Protein AF-A0A1Q6RWC5-F1 (afdb_monomer)

Nearest PDB structures (foldseek):
  2dqb-assembly1_A  TM=9.220E-01  e=4.306E-13  Thermus thermophilus HB8
  2dqb-assembly1_D  TM=8.974E-01  e=3.823E-13  Thermus thermophilus HB8
  2dqb-assembly1_E  TM=9.133E-01  e=2.896E-12  Thermus thermophilus HB8
  2dqb-assembly1_C  TM=8.851E-01  e=2.729E-12  Thermus thermophilus HB8
  2dqb-assembly1_B  TM=9.110E-01  e=2.472E-11  Thermus thermophilus HB8

Secondary structure (DSSP, 8-state):
--SEEEEEEEETT-THHHHHHHHHHH---EEEEPPTTHHHHTT--GGGBT-EEEEEEEEEETTEEEEEEEEEEEEEEETTEEEEEEEEEEEEESSHHHHHHHHHTT--TTTSS-TT--EEEEE-HHHHHHHHHHHH--S---PPPPPPPP-GGGTTS-TTS--GGG--BSS--S--BTTB-HHHHHHHHHHHSHHHHTTSS-BPP--SSS-S---BHHHHHHHHHHHHHHHHHHTT--HHHHHHHHHHTTTTPPTTHHHHHHHHHHHHTTSSTT-TTGGGT-SSS------HHHHHHHIIIII----SSSSS---BHHHHHHHHHTS---TTT--GGGTS-S---

Radius of gyration: 24.64 Å; Cα contacts (8 Å, |Δi|>4): 584; chains: 1; bounding box: 59×46×78 Å

Mean predicted aligned error: 13.45 Å

Sequence (345 aa):
MDNKIIYIKLKEGCKPIEYFRNSFDERKNYYYNLSSNAENELEISKACIDSSYFLIALIHDNDKIIYSYLGTGTISHNDKGFSIKFNIKSKLNYGTAIKNICKLSELSLSDDFGKDEYVLKEESELIAKQIDFIINKPFEEKSKGQRYENIDSENGLAVLAQRNEYCERAYNLRAPMQHRGEFQRDYERIVHSKAFRRMVDKAQVFSASKGDYYRTRMTHTQAVSQIARGIAEGLGLNMYLTEAIALGHDIGHTPFGHQGERTLDSILQGKFNIIKNVGSFTGDLSFGGFKHNYQSIRVATLLEEEYTEICGMDLSYQTLEGMLKHTKLKRDNYSLDQFISIDLS

Structure (mmCIF, N/CA/C/O backbone):
data_AF-A0A1Q6RWC5-F1
#
_entry.id   AF-A0A1Q6RWC5-F1
#
loop_
_atom_site.group_PDB
_atom_site.id
_atom_site.type_symbol
_atom_site.label_atom_id
_atom_site.label_alt_id
_atom_site.label_comp_id
_atom_site.label_asym_id
_atom_site.label_entity_id
_atom_site.label_seq_id
_atom_site.pdbx_PDB_ins_code
_atom_site.Cartn_x
_atom_site.Cartn_y
_atom_site.Cartn_z
_atom_site.occupancy
_atom_site.B_iso_or_equiv
_atom_site.auth_seq_id
_atom_site.auth_comp_id
_atom_site.auth_asym_id
_atom_site.auth_atom_id
_atom_site.pdbx_PDB_model_num
ATOM 1 N N . MET A 1 1 ? 1.653 -5.970 25.835 1.00 58.50 1 MET A N 1
ATOM 2 C CA . MET A 1 1 ? 0.240 -6.368 26.008 1.00 58.50 1 MET A CA 1
ATOM 3 C C . MET A 1 1 ? 0.102 -7.764 25.443 1.00 58.50 1 MET A C 1
ATOM 5 O O . MET A 1 1 ? 0.814 -8.064 24.492 1.00 58.50 1 MET A O 1
ATOM 9 N N . ASP A 1 2 ? -0.724 -8.609 26.054 1.00 65.56 2 ASP A N 1
ATOM 10 C CA . ASP A 1 2 ? -1.006 -9.946 25.520 1.00 65.56 2 ASP A CA 1
ATOM 11 C C . ASP A 1 2 ? -1.693 -9.835 24.146 1.00 65.56 2 ASP A C 1
ATOM 13 O O . ASP A 1 2 ? -2.252 -8.787 23.813 1.00 65.56 2 ASP A O 1
ATOM 17 N N . ASN A 1 3 ? -1.727 -10.925 23.373 1.00 79.06 3 ASN A N 1
ATOM 18 C CA . ASN A 1 3 ? -2.418 -11.015 22.074 1.00 79.06 3 ASN A CA 1
ATOM 19 C C . ASN A 1 3 ? -3.959 -10.978 22.191 1.00 79.06 3 ASN A C 1
ATOM 21 O O . ASN A 1 3 ? -4.661 -11.510 21.338 1.00 79.06 3 ASN A O 1
ATOM 25 N N . LYS A 1 4 ? -4.490 -10.394 23.268 1.00 86.06 4 LYS A N 1
ATOM 26 C CA . LYS A 1 4 ? -5.898 -10.444 23.659 1.00 86.06 4 LYS A CA 1
ATOM 27 C C . LYS A 1 4 ? -6.606 -9.162 23.247 1.00 86.06 4 LYS A C 1
ATOM 29 O O . LYS A 1 4 ? -6.176 -8.057 23.590 1.00 86.06 4 LYS A O 1
ATOM 34 N N . ILE A 1 5 ? -7.717 -9.323 22.546 1.00 87.00 5 ILE A N 1
ATOM 35 C CA . ILE A 1 5 ? -8.479 -8.243 21.928 1.00 87.00 5 ILE A CA 1
ATOM 36 C C . ILE A 1 5 ? -9.922 -8.327 22.413 1.00 87.00 5 ILE A C 1
ATOM 38 O O . ILE A 1 5 ? -10.481 -9.413 22.553 1.00 87.00 5 ILE A O 1
ATOM 42 N N . ILE A 1 6 ? -10.521 -7.170 22.674 1.00 87.50 6 ILE A N 1
ATOM 43 C CA . ILE A 1 6 ? -11.946 -7.030 22.956 1.00 87.50 6 ILE A CA 1
ATOM 44 C C . ILE A 1 6 ? -12.566 -6.168 21.859 1.00 87.50 6 ILE A C 1
ATOM 46 O O . ILE A 1 6 ? -12.155 -5.022 21.656 1.00 87.50 6 ILE A O 1
ATOM 50 N N . TYR A 1 7 ? -13.583 -6.700 21.193 1.00 86.56 7 TYR A N 1
ATOM 51 C CA . TYR A 1 7 ? -14.446 -5.950 20.293 1.00 86.56 7 TYR A CA 1
ATOM 52 C C . TYR A 1 7 ? -15.691 -5.488 21.037 1.00 86.56 7 TYR A C 1
ATOM 54 O O . TYR A 1 7 ? -16.279 -6.252 21.794 1.00 86.56 7 TYR A O 1
ATOM 62 N N . ILE A 1 8 ? -16.115 -4.250 20.795 1.00 88.06 8 ILE A N 1
ATOM 63 C CA . ILE A 1 8 ? -17.393 -3.711 21.265 1.00 88.06 8 ILE A CA 1
ATOM 64 C C . ILE A 1 8 ? -18.182 -3.226 20.051 1.00 88.06 8 ILE A C 1
ATOM 66 O O . ILE A 1 8 ? -17.758 -2.296 19.369 1.00 88.06 8 ILE A O 1
ATOM 70 N N . LYS A 1 9 ? -19.338 -3.826 19.780 1.00 87.38 9 LYS A N 1
ATOM 71 C CA . LYS A 1 9 ? -20.257 -3.419 18.713 1.00 87.38 9 LYS A CA 1
ATOM 72 C C . LYS A 1 9 ? -21.238 -2.376 19.247 1.00 87.38 9 LYS A C 1
ATOM 74 O O . LYS A 1 9 ? -21.933 -2.622 20.228 1.00 87.38 9 LYS A O 1
ATOM 79 N N . LEU A 1 10 ? -21.322 -1.212 18.601 1.00 87.56 10 LEU A N 1
ATOM 80 C CA . LEU A 1 10 ? -22.230 -0.126 18.989 1.00 87.56 10 LEU A CA 1
ATOM 81 C C . LEU A 1 10 ? -23.016 0.401 17.787 1.00 87.56 10 LEU A C 1
ATOM 83 O O . LEU A 1 10 ? -22.438 0.747 16.756 1.00 87.56 10 LEU A O 1
ATOM 87 N N . LYS A 1 11 ? -24.335 0.533 17.942 1.00 87.56 11 LYS A N 1
ATOM 88 C CA . LYS A 1 11 ? -25.195 1.182 16.946 1.00 87.56 11 LYS A CA 1
ATOM 89 C C . LYS A 1 11 ? -25.040 2.704 17.011 1.00 87.56 11 LYS A C 1
ATOM 91 O O . LYS A 1 11 ? -25.135 3.277 18.096 1.00 87.56 11 LYS A O 1
ATOM 96 N N . GLU A 1 12 ? -24.851 3.353 15.864 1.00 87.25 12 GLU A N 1
ATOM 97 C CA . GLU A 1 12 ? -24.749 4.815 15.767 1.00 87.25 12 GLU A CA 1
ATOM 98 C C . GLU A 1 12 ? -25.939 5.505 16.464 1.00 87.25 12 GLU A C 1
ATOM 100 O O . GLU A 1 12 ? -27.094 5.094 16.328 1.00 87.25 12 GLU A O 1
ATOM 105 N N . GLY A 1 13 ? -25.644 6.546 17.249 1.00 81.62 13 GLY A N 1
ATOM 106 C CA . GLY A 1 13 ? -26.632 7.280 18.047 1.00 81.62 13 GLY A CA 1
ATOM 107 C C . GLY A 1 13 ? -26.919 6.709 19.443 1.00 81.62 13 GLY A C 1
ATOM 108 O O . GLY A 1 13 ? -27.738 7.277 20.166 1.00 81.62 13 GLY A O 1
ATOM 109 N N . CYS A 1 14 ? -26.269 5.619 19.866 1.00 85.94 14 CYS A N 1
ATOM 110 C CA . CYS A 1 14 ? -26.425 5.111 21.230 1.00 85.94 14 CYS A CA 1
ATOM 111 C C . CYS A 1 14 ? -25.614 5.931 22.255 1.00 85.94 14 CYS A C 1
ATOM 113 O O . CYS A 1 14 ? -24.505 6.391 21.981 1.00 85.94 14 CYS A O 1
ATOM 115 N N . LYS A 1 15 ? -26.156 6.078 23.476 1.00 84.25 15 LYS A N 1
ATOM 116 C CA . LYS A 1 15 ? -25.519 6.843 24.567 1.00 84.25 15 LYS A CA 1
ATOM 117 C C . LYS A 1 15 ? -24.075 6.410 24.870 1.00 84.25 15 LYS A C 1
ATOM 119 O O . LYS A 1 15 ? -23.247 7.290 25.088 1.00 84.25 15 LYS A O 1
ATOM 124 N N . PRO A 1 16 ? -23.722 5.105 24.862 1.00 86.06 16 PRO A N 1
ATOM 125 C CA . PRO A 1 16 ? -22.360 4.696 25.175 1.00 86.06 16 PRO A CA 1
ATOM 126 C C . PRO A 1 16 ? -21.271 5.283 24.272 1.00 86.06 16 PRO A C 1
ATOM 128 O O . PRO A 1 16 ? -20.155 5.468 24.751 1.00 86.06 16 PRO A O 1
ATOM 131 N N . ILE A 1 17 ? -21.575 5.622 23.009 1.00 87.50 17 ILE A N 1
ATOM 132 C CA . ILE A 1 17 ? -20.608 6.221 22.068 1.00 87.50 17 ILE A CA 1
ATOM 133 C C . ILE A 1 17 ? -20.017 7.526 22.620 1.00 87.50 17 ILE A C 1
ATOM 135 O O . ILE A 1 17 ? -18.845 7.814 22.370 1.00 87.50 17 ILE A O 1
ATOM 139 N N . GLU A 1 18 ? -20.783 8.290 23.406 1.00 88.19 18 GLU A N 1
ATOM 140 C CA . GLU A 1 18 ? -20.303 9.528 24.030 1.00 88.19 18 GLU A CA 1
ATOM 141 C C . GLU A 1 18 ? -19.100 9.273 24.945 1.00 88.19 18 GLU A C 1
ATOM 143 O O . GLU A 1 18 ? -18.149 10.048 24.923 1.00 88.19 18 GLU A O 1
ATOM 148 N N . TYR A 1 19 ? -19.059 8.151 25.672 1.00 89.62 19 TYR A N 1
ATOM 149 C CA . TYR A 1 19 ? -17.916 7.816 26.529 1.00 89.62 19 TYR A CA 1
ATOM 150 C C . TYR A 1 19 ? -16.652 7.491 25.723 1.00 89.62 19 TYR A C 1
ATOM 152 O O . TYR A 1 19 ? -15.553 7.879 26.118 1.00 89.62 19 TYR A O 1
ATOM 160 N N . PHE A 1 20 ? -16.788 6.818 24.575 1.00 90.31 20 PHE A N 1
ATOM 161 C CA . PHE A 1 20 ? -15.659 6.546 23.676 1.00 90.31 20 PHE A CA 1
ATOM 162 C C . PHE A 1 20 ? -15.132 7.829 23.037 1.00 90.31 20 PHE A C 1
ATOM 164 O O . PHE A 1 20 ? -13.920 8.033 22.970 1.00 90.31 20 PHE A O 1
ATOM 171 N N . ARG A 1 21 ? -16.043 8.717 22.624 1.00 87.38 21 ARG A N 1
ATOM 172 C CA . ARG A 1 21 ? -15.703 10.041 22.098 1.00 87.38 21 ARG A CA 1
ATOM 173 C C . ARG A 1 21 ? -14.981 10.884 23.147 1.00 87.38 21 ARG A C 1
ATOM 175 O O . ARG A 1 21 ? -13.880 11.345 22.876 1.00 87.38 21 ARG A O 1
ATOM 182 N N . ASN A 1 22 ? -15.532 10.997 24.353 1.00 89.56 22 ASN A N 1
ATOM 183 C CA . ASN A 1 22 ? -14.922 11.775 25.430 1.00 89.56 22 ASN A CA 1
ATOM 184 C C . ASN A 1 22 ? -13.560 11.197 25.847 1.00 89.56 22 ASN A C 1
ATOM 186 O O . ASN A 1 22 ? -12.622 11.950 26.084 1.00 89.56 22 ASN A O 1
ATOM 190 N N . SER A 1 23 ? -13.405 9.866 25.877 1.00 91.00 23 SER A N 1
ATOM 191 C CA . SER A 1 23 ? -12.100 9.237 26.122 1.00 91.00 23 SER A CA 1
ATOM 192 C C . SER A 1 23 ? -11.071 9.604 25.050 1.00 91.00 23 SER A C 1
ATOM 194 O O . SER A 1 23 ? -9.927 9.907 25.387 1.00 91.00 23 SER A O 1
ATOM 196 N N . PHE A 1 24 ? -11.477 9.618 23.776 1.00 85.69 24 PHE A N 1
ATOM 197 C CA . PHE A 1 24 ? -10.615 10.002 22.659 1.00 85.69 24 PHE A CA 1
ATOM 198 C C . PHE A 1 24 ? -10.222 11.484 22.705 1.00 85.69 24 PHE A C 1
ATOM 200 O O . PHE A 1 24 ? -9.045 11.801 22.538 1.00 85.69 24 PHE A O 1
ATOM 207 N N . ASP A 1 25 ? -11.183 12.371 22.968 1.00 81.62 25 ASP A N 1
ATOM 208 C CA . ASP A 1 25 ? -10.972 13.822 22.966 1.00 81.62 25 ASP A CA 1
ATOM 209 C C . ASP A 1 25 ? -10.159 14.279 24.190 1.00 81.62 25 ASP A C 1
ATOM 211 O O . ASP A 1 25 ? -9.228 15.074 24.069 1.00 81.62 25 ASP A O 1
ATOM 215 N N . GLU A 1 26 ? -10.456 13.737 25.375 1.00 87.31 26 GLU A N 1
ATOM 216 C CA . GLU A 1 26 ? -9.814 14.136 26.636 1.00 87.31 26 GLU A CA 1
ATOM 217 C C . GLU A 1 26 ? -8.564 13.317 26.986 1.00 87.31 26 GLU A C 1
ATOM 219 O O . GLU A 1 26 ? -7.862 13.651 27.942 1.00 87.31 26 GLU A O 1
ATOM 224 N N . ARG A 1 27 ? -8.298 12.218 26.264 1.00 81.44 27 ARG A N 1
ATOM 225 C CA . ARG A 1 27 ? -7.220 11.245 26.549 1.00 81.44 27 ARG A CA 1
ATOM 226 C C . ARG A 1 27 ? -7.288 10.633 27.952 1.00 81.44 27 ARG A C 1
ATOM 228 O O . ARG A 1 27 ? -6.276 10.221 28.522 1.00 81.44 27 ARG A O 1
ATOM 235 N N . LYS A 1 28 ? -8.497 10.543 28.509 1.00 86.38 28 LYS A N 1
ATOM 236 C CA . LYS A 1 28 ? -8.769 10.019 29.854 1.00 86.38 28 LYS A CA 1
ATOM 237 C C . LYS A 1 28 ? -9.406 8.638 29.816 1.00 86.38 28 LYS A C 1
ATOM 239 O O . LYS A 1 28 ? -9.968 8.203 28.810 1.00 86.38 28 LYS A O 1
ATOM 244 N N . ASN A 1 29 ? -9.320 7.961 30.957 1.00 88.62 29 ASN A N 1
ATOM 245 C CA . ASN A 1 29 ? -9.948 6.664 31.150 1.00 88.62 29 ASN A CA 1
ATOM 246 C C . ASN A 1 29 ? -11.451 6.821 31.385 1.00 88.62 29 ASN A C 1
ATOM 248 O O . ASN A 1 29 ? -11.857 7.609 32.238 1.00 88.62 29 ASN A O 1
ATOM 252 N N . TYR A 1 30 ? -12.241 6.026 30.673 1.00 91.00 30 TYR A N 1
ATOM 253 C CA . TYR A 1 30 ? -13.688 5.908 30.838 1.00 91.00 30 TYR A CA 1
ATOM 254 C C . TYR A 1 30 ? -14.073 4.445 31.091 1.00 91.00 30 TYR A C 1
ATOM 256 O O . TYR A 1 30 ? -13.226 3.553 31.026 1.00 91.00 30 TYR A O 1
ATOM 264 N N . TYR A 1 31 ? -15.340 4.207 31.431 1.00 8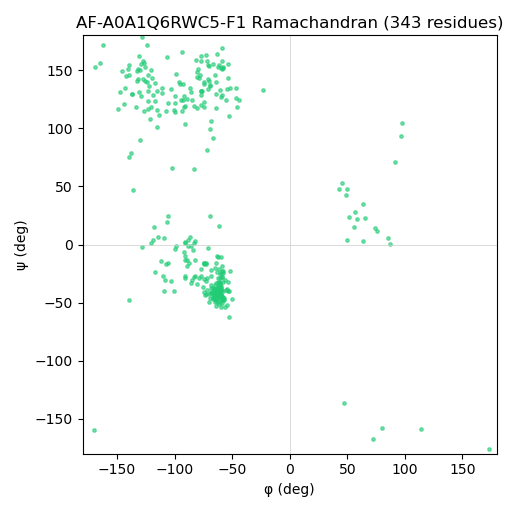7.12 31 TYR A N 1
ATOM 265 C CA . TYR A 1 31 ? -15.854 2.886 31.791 1.00 87.12 31 TYR A CA 1
ATOM 266 C C . TYR A 1 31 ? -17.013 2.490 30.880 1.00 87.12 31 TYR A C 1
ATOM 268 O O . TYR A 1 31 ? -17.909 3.293 30.623 1.00 87.12 31 TYR A O 1
ATOM 276 N N . TYR A 1 32 ? -17.001 1.241 30.423 1.00 84.31 32 TYR A N 1
ATOM 277 C CA . TYR A 1 32 ? -18.113 0.601 29.730 1.00 84.31 32 TYR A CA 1
ATOM 278 C C . TYR A 1 32 ? -18.624 -0.550 30.593 1.00 84.31 32 TYR A C 1
ATOM 280 O O . TYR A 1 32 ? -17.882 -1.495 30.861 1.00 84.31 32 TYR A O 1
ATOM 288 N N . ASN A 1 33 ? -19.867 -0.458 31.065 1.00 82.25 33 ASN A N 1
ATOM 289 C CA . ASN A 1 33 ? -20.472 -1.523 31.864 1.00 82.25 33 ASN A CA 1
ATOM 290 C C . ASN A 1 33 ? -20.896 -2.669 30.946 1.00 82.25 33 ASN A C 1
ATOM 292 O O . ASN A 1 33 ? -21.534 -2.431 29.919 1.00 82.25 33 ASN A O 1
ATOM 296 N N . L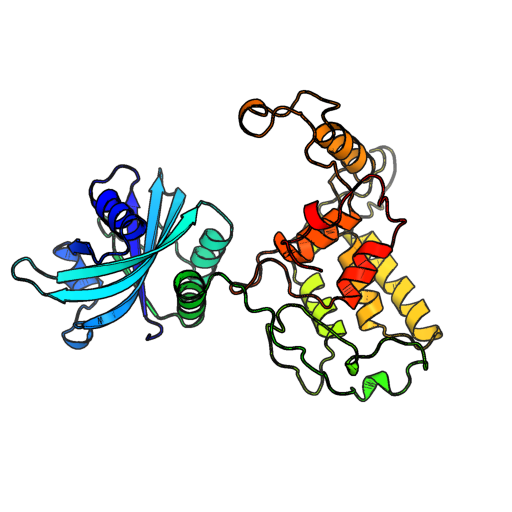EU A 1 34 ? -20.545 -3.893 31.326 1.00 73.06 34 LEU A N 1
ATOM 297 C CA . LEU A 1 34 ? -20.964 -5.092 30.614 1.00 73.06 34 LEU A CA 1
ATOM 298 C C . LEU A 1 34 ? -22.399 -5.457 31.022 1.00 73.06 34 LEU A C 1
ATOM 300 O O . LEU A 1 34 ? -22.835 -5.155 32.133 1.00 73.06 34 LEU A O 1
ATOM 304 N N . SER A 1 35 ? -23.159 -6.049 30.101 1.00 67.00 35 SER A N 1
ATOM 305 C CA . SER A 1 35 ? -24.493 -6.571 30.408 1.00 67.00 35 SER A CA 1
ATOM 306 C C . SER A 1 35 ? -24.381 -7.832 31.269 1.00 67.00 35 SER A C 1
ATOM 308 O O . SER A 1 35 ? -23.367 -8.524 31.243 1.00 67.00 35 SER A O 1
ATOM 310 N N . SER A 1 36 ? -25.445 -8.173 31.994 1.00 58.00 36 SER A N 1
ATOM 311 C CA . SER A 1 36 ? -25.508 -9.379 32.835 1.00 58.00 36 SER A CA 1
ATOM 312 C C . SER A 1 36 ? -25.265 -10.682 32.055 1.00 58.00 36 SER A C 1
ATOM 314 O O . SER A 1 36 ? -24.838 -11.672 32.636 1.00 58.00 36 SER A O 1
ATOM 316 N N . ASN A 1 37 ? -25.529 -10.687 30.743 1.00 55.03 37 ASN A N 1
ATOM 317 C CA . ASN A 1 37 ? -25.308 -11.841 29.864 1.00 55.03 37 ASN A CA 1
ATOM 318 C C . ASN A 1 37 ? -23.831 -12.003 29.458 1.00 55.03 37 ASN A C 1
ATOM 320 O O . ASN A 1 37 ? -23.353 -13.127 29.313 1.00 55.03 37 ASN A O 1
ATOM 324 N N . ALA A 1 38 ? -23.078 -10.898 29.402 1.00 53.06 38 ALA A N 1
ATOM 325 C CA . ALA A 1 38 ? -21.665 -10.895 29.031 1.00 53.06 38 ALA A CA 1
ATOM 326 C C . ALA A 1 38 ? -20.775 -11.655 30.035 1.00 53.06 38 ALA A C 1
ATOM 328 O O . ALA A 1 38 ? -19.666 -12.061 29.695 1.00 53.06 38 ALA A O 1
ATOM 329 N N . GLU A 1 39 ? -21.246 -11.861 31.272 1.00 54.41 39 GLU A N 1
ATOM 330 C CA . GLU A 1 39 ? -20.525 -12.618 32.306 1.00 54.41 39 GLU A CA 1
ATOM 331 C C . GLU A 1 39 ? -20.337 -14.093 31.921 1.00 54.41 39 GLU A C 1
ATOM 333 O O . GLU A 1 39 ? -19.270 -14.658 32.164 1.00 54.41 39 GLU A O 1
ATOM 338 N N . ASN A 1 40 ? -21.346 -14.694 31.279 1.00 50.97 40 ASN A N 1
ATOM 339 C CA . ASN A 1 40 ? -21.289 -16.072 30.790 1.00 50.97 40 ASN A CA 1
ATOM 340 C C . ASN A 1 40 ? -20.643 -16.170 29.396 1.00 50.97 40 ASN A C 1
ATOM 342 O O . ASN A 1 40 ? -20.006 -17.175 29.101 1.00 50.97 40 ASN A O 1
ATOM 346 N N . GLU A 1 41 ? -20.783 -15.138 28.559 1.00 52.28 41 GLU A N 1
ATOM 347 C CA . GLU A 1 41 ? -20.340 -15.132 27.152 1.00 52.28 41 GLU A CA 1
ATOM 348 C C . GLU A 1 41 ? -18.835 -14.852 26.979 1.00 52.28 41 GLU A C 1
ATOM 350 O O . GLU A 1 41 ? -18.198 -15.415 26.094 1.00 52.28 41 GLU A O 1
ATOM 355 N N . LEU A 1 42 ? -18.221 -14.024 27.837 1.00 54.25 42 LEU A N 1
ATOM 356 C CA . LEU A 1 42 ? -16.785 -13.700 27.753 1.00 54.25 42 LEU A CA 1
ATOM 357 C C . LEU A 1 42 ? -15.862 -14.672 28.514 1.00 54.25 42 LEU A C 1
ATOM 359 O O . LEU A 1 42 ? -14.655 -14.413 28.594 1.00 54.25 42 LEU A O 1
ATOM 363 N N . GLU A 1 43 ? -16.409 -15.741 29.110 1.00 55.97 43 GLU A N 1
ATOM 364 C CA . GLU A 1 43 ? -15.704 -16.623 30.057 1.00 55.97 43 GLU A CA 1
ATOM 365 C C . GLU A 1 43 ? -14.846 -15.815 31.054 1.00 55.97 43 GLU A C 1
ATOM 367 O O . GLU A 1 43 ? -13.648 -16.072 31.244 1.00 55.97 43 GLU A O 1
ATOM 372 N N . ILE A 1 44 ? -15.430 -14.769 31.661 1.00 56.56 44 ILE A N 1
ATOM 373 C CA . ILE A 1 44 ? -14.704 -13.854 32.555 1.00 56.56 44 ILE A CA 1
ATOM 374 C C . ILE A 1 44 ? -14.401 -14.575 33.872 1.00 56.56 44 ILE A C 1
ATOM 376 O O . ILE A 1 44 ? -15.074 -14.432 34.888 1.00 56.56 44 ILE A O 1
ATOM 380 N N . SER A 1 45 ? -13.346 -15.380 33.858 1.00 55.81 45 SER A N 1
ATOM 381 C CA . SER A 1 45 ? -12.761 -15.973 35.051 1.00 55.81 45 SER A CA 1
ATOM 382 C C . SER A 1 45 ? -12.003 -14.912 35.857 1.00 55.81 45 SER A C 1
ATOM 384 O O . SER A 1 45 ? -11.602 -13.867 35.336 1.00 55.81 45 SER A O 1
ATOM 386 N N . LYS A 1 46 ? -11.712 -15.204 37.133 1.00 55.00 46 LYS A N 1
ATOM 387 C CA . LYS A 1 46 ? -10.848 -14.357 37.984 1.00 55.00 46 LYS A CA 1
ATOM 388 C C . LYS A 1 46 ? -9.493 -14.018 37.338 1.00 55.00 46 LYS A C 1
ATOM 390 O O . LYS A 1 46 ? -8.899 -13.016 37.707 1.00 55.00 46 LYS A O 1
ATOM 395 N N . ALA A 1 47 ? -9.022 -14.815 36.373 1.00 51.59 47 ALA A N 1
ATOM 396 C CA . ALA A 1 47 ? -7.778 -14.585 35.639 1.00 51.59 47 ALA A CA 1
ATOM 397 C C . ALA A 1 47 ? -7.857 -13.446 34.597 1.00 51.59 47 ALA A C 1
ATOM 399 O O . ALA A 1 47 ? -6.822 -12.965 34.148 1.00 51.59 47 ALA A O 1
ATOM 400 N N . CYS A 1 48 ? -9.060 -13.009 34.206 1.00 59.59 48 CYS A N 1
ATOM 401 C CA . CYS A 1 48 ? -9.257 -11.913 33.248 1.00 59.59 48 CYS A CA 1
ATOM 402 C C . CYS A 1 48 ? -9.285 -10.525 33.914 1.00 59.59 48 CYS A C 1
ATOM 404 O O . CYS A 1 48 ? -9.152 -9.508 33.233 1.00 59.59 48 CYS A O 1
ATOM 406 N N . ILE A 1 49 ? -9.453 -10.477 35.238 1.00 67.88 49 ILE A N 1
ATOM 407 C CA . ILE A 1 49 ? -9.480 -9.237 36.021 1.00 67.88 49 ILE A CA 1
ATOM 408 C C . ILE A 1 49 ? -8.069 -8.630 36.033 1.00 67.88 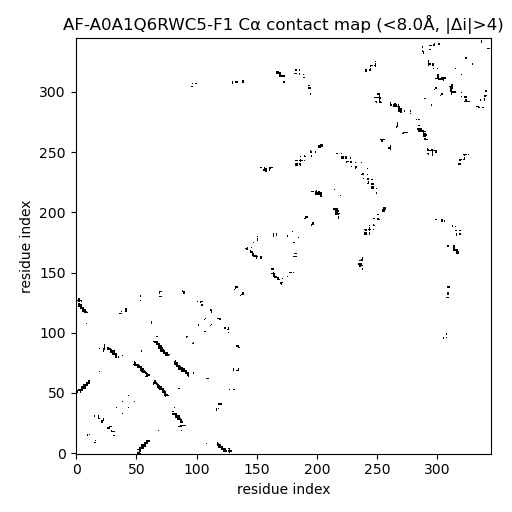49 ILE A C 1
ATOM 410 O O . ILE A 1 49 ? -7.083 -9.353 36.150 1.00 67.88 49 ILE A O 1
ATOM 414 N N . ASP A 1 50 ? -7.977 -7.311 35.845 1.00 69.44 50 ASP A N 1
ATOM 415 C CA . ASP A 1 50 ? -6.730 -6.527 35.769 1.00 69.44 50 ASP A CA 1
ATOM 416 C C . ASP A 1 50 ? -5.792 -6.865 34.591 1.00 69.44 50 ASP A C 1
ATOM 418 O O . ASP A 1 50 ? -4.739 -6.242 34.422 1.00 69.44 50 ASP A O 1
ATOM 422 N N . SER A 1 51 ? -6.191 -7.784 33.706 1.00 77.19 51 SER A N 1
ATOM 423 C CA . SER A 1 51 ? -5.479 -8.044 32.453 1.00 77.19 51 SER A CA 1
ATOM 424 C C . SER A 1 51 ? -5.653 -6.882 31.471 1.00 77.19 51 SER A C 1
ATOM 426 O O . SER A 1 51 ? -6.722 -6.278 31.374 1.00 77.19 51 SER A O 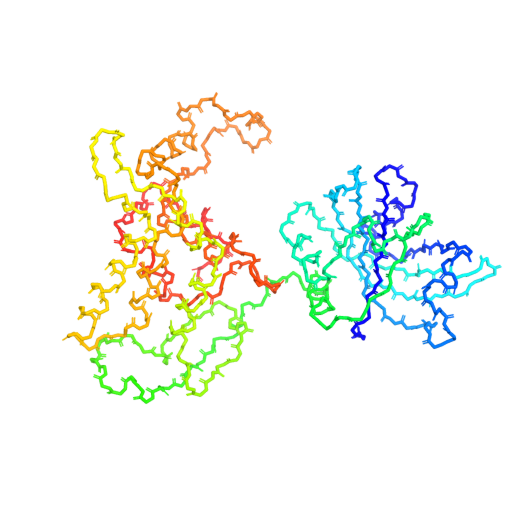1
ATOM 428 N N . SER A 1 52 ? -4.589 -6.569 30.726 1.00 84.00 52 SER A N 1
ATOM 429 C CA . SER A 1 52 ? -4.603 -5.534 29.685 1.00 84.00 52 SER A CA 1
ATOM 430 C C . SER A 1 52 ? -4.947 -6.126 28.322 1.00 84.00 52 SER A C 1
ATOM 432 O O . SER A 1 52 ? -4.284 -7.054 27.864 1.00 84.00 52 SER A O 1
ATOM 434 N N . TYR A 1 53 ? -5.934 -5.529 27.663 1.00 88.25 53 TYR A N 1
ATOM 435 C CA . TYR A 1 53 ? -6.456 -5.920 26.359 1.00 88.25 53 TYR A CA 1
ATOM 436 C C . TYR A 1 53 ? -6.305 -4.779 25.359 1.00 88.25 53 TYR A C 1
ATOM 438 O O . TYR A 1 53 ? -6.406 -3.599 25.717 1.00 88.25 53 TYR A O 1
ATOM 446 N N . PHE A 1 54 ? -6.145 -5.130 24.088 1.00 89.62 54 PHE A N 1
ATOM 447 C CA . PHE A 1 54 ? -6.441 -4.200 23.008 1.00 89.62 54 PHE A CA 1
ATOM 448 C C . PHE A 1 54 ? -7.953 -4.066 22.843 1.00 89.62 54 PHE A C 1
ATOM 450 O O . PHE A 1 54 ? -8.684 -5.046 22.961 1.00 89.62 54 PHE A O 1
ATOM 457 N N . LEU A 1 55 ? -8.429 -2.849 22.593 1.00 90.38 55 LEU A N 1
ATOM 458 C CA . LEU A 1 55 ? -9.854 -2.556 22.483 1.00 90.38 55 LEU A CA 1
ATOM 459 C C . LEU A 1 55 ? -10.188 -2.019 21.094 1.00 90.38 55 LEU A C 1
ATOM 461 O O . LEU A 1 55 ? -9.586 -1.034 20.660 1.00 90.38 55 LEU A O 1
ATOM 465 N N . ILE A 1 56 ? -11.190 -2.621 20.454 1.00 90.06 56 ILE A N 1
ATOM 466 C CA . ILE A 1 56 ? -11.780 -2.171 19.192 1.00 90.06 56 ILE A CA 1
ATOM 467 C C . ILE A 1 56 ? -13.272 -1.912 19.411 1.00 90.06 56 ILE A C 1
ATOM 469 O O . ILE A 1 56 ? -14.060 -2.844 19.505 1.00 90.06 56 ILE A O 1
ATOM 473 N N . ALA A 1 57 ? -13.701 -0.653 19.427 1.00 90.38 57 ALA A N 1
ATOM 474 C CA . ALA A 1 57 ? -15.126 -0.336 19.342 1.00 90.38 57 ALA A CA 1
ATOM 475 C C . ALA A 1 57 ? -15.518 -0.144 17.870 1.00 90.38 57 ALA A C 1
ATOM 477 O O . ALA A 1 57 ? -14.974 0.738 17.203 1.00 90.38 57 ALA A O 1
ATOM 478 N N . LEU A 1 58 ? -16.435 -0.960 17.354 1.00 89.12 58 LEU A N 1
ATOM 479 C CA . LEU A 1 58 ? -16.969 -0.908 15.993 1.00 89.12 58 LEU A CA 1
ATOM 480 C C . LEU A 1 58 ? -18.321 -0.193 16.002 1.00 89.12 58 LEU A C 1
ATOM 482 O O . LEU A 1 58 ? -19.290 -0.697 16.573 1.00 89.12 58 LEU A O 1
ATOM 486 N N . ILE A 1 59 ? -18.393 0.974 15.359 1.00 89.31 59 ILE A N 1
ATOM 487 C CA . ILE A 1 59 ? -19.623 1.758 15.288 1.00 89.31 59 ILE A CA 1
ATOM 488 C C . ILE A 1 59 ? -20.283 1.502 13.945 1.00 89.31 59 ILE A C 1
ATOM 490 O O . ILE A 1 59 ? -19.675 1.737 12.896 1.00 89.31 59 ILE A O 1
ATOM 494 N N . HIS A 1 60 ? -21.520 1.017 13.978 1.00 87.69 60 HIS A N 1
ATOM 495 C CA . HIS A 1 60 ? -22.245 0.600 12.788 1.00 87.69 60 HIS A CA 1
ATOM 496 C C . HIS A 1 60 ? -23.611 1.280 12.657 1.00 87.69 60 HIS A C 1
ATOM 498 O O . HIS A 1 60 ? -24.264 1.621 13.643 1.00 87.69 60 HIS A O 1
ATOM 504 N N . ASP A 1 61 ? -24.064 1.418 11.415 1.00 85.88 61 ASP A N 1
ATOM 505 C CA . ASP A 1 61 ? -25.441 1.750 11.055 1.00 85.88 61 ASP A CA 1
ATOM 506 C C . ASP A 1 61 ? -25.928 0.729 10.026 1.00 85.88 61 ASP A C 1
ATOM 508 O O . ASP A 1 61 ? -25.238 0.469 9.040 1.00 85.88 61 ASP A O 1
ATOM 512 N N . ASN A 1 62 ? -27.084 0.112 10.284 1.00 83.19 62 ASN A N 1
ATOM 513 C CA . ASN A 1 62 ? -27.640 -0.985 9.475 1.00 83.19 62 ASN A CA 1
ATOM 514 C C . ASN A 1 62 ? -26.584 -2.055 9.110 1.00 83.19 62 ASN A C 1
ATOM 516 O O . ASN A 1 62 ? -26.342 -2.331 7.938 1.00 83.19 62 ASN A O 1
ATOM 520 N N . ASP A 1 63 ? -25.894 -2.576 10.134 1.00 77.44 63 ASP A N 1
ATOM 521 C CA . ASP A 1 63 ? -24.802 -3.569 10.047 1.00 77.44 63 ASP A CA 1
ATOM 522 C C . ASP A 1 63 ? -23.606 -3.198 9.154 1.00 77.44 63 ASP A C 1
ATOM 524 O O . ASP A 1 63 ? -22.734 -4.018 8.868 1.00 77.44 63 ASP A O 1
ATOM 528 N N . LYS A 1 64 ? -23.491 -1.924 8.777 1.00 79.12 64 LYS A N 1
ATOM 529 C CA . LYS A 1 64 ? -22.322 -1.387 8.093 1.00 79.12 64 LYS A CA 1
ATOM 530 C C . LYS A 1 64 ? -21.501 -0.542 9.053 1.00 79.12 64 LYS A C 1
ATOM 532 O O . LYS A 1 64 ? -21.986 0.452 9.587 1.00 79.12 64 LYS A O 1
ATOM 537 N N . ILE A 1 65 ? -20.236 -0.908 9.243 1.00 81.88 65 ILE A N 1
ATOM 538 C CA . ILE A 1 65 ? -19.303 -0.131 10.068 1.00 81.88 65 ILE A CA 1
ATOM 539 C C . ILE A 1 65 ? -19.095 1.242 9.420 1.00 81.88 65 ILE A C 1
ATOM 541 O O . ILE A 1 65 ? -18.788 1.314 8.232 1.00 81.88 65 ILE A O 1
ATOM 545 N N . ILE A 1 66 ? -19.248 2.316 10.193 1.00 81.12 66 ILE A N 1
ATOM 546 C CA . ILE A 1 66 ? -19.009 3.703 9.767 1.00 81.12 66 ILE A CA 1
ATOM 547 C C . ILE A 1 66 ? -17.638 4.180 10.261 1.00 81.12 66 ILE A C 1
ATOM 549 O O . ILE A 1 66 ? -16.920 4.875 9.551 1.00 81.12 66 ILE A O 1
ATOM 553 N N . TYR A 1 67 ? -17.247 3.831 11.480 1.00 79.81 67 TYR A N 1
ATOM 554 C CA . TYR A 1 67 ? -15.939 4.172 12.039 1.00 79.81 67 TYR A CA 1
ATOM 555 C C . TYR A 1 67 ? -15.638 3.266 13.233 1.00 79.81 67 TYR A C 1
ATOM 557 O O . TYR A 1 67 ? -16.490 2.498 13.682 1.00 79.81 67 TYR A O 1
ATOM 565 N N . SER A 1 68 ? -14.410 3.338 13.737 1.00 86.31 68 SER A N 1
ATOM 566 C CA . SER A 1 68 ? -13.975 2.555 14.885 1.00 86.31 68 SER A CA 1
ATOM 567 C C . SER A 1 68 ? -13.090 3.366 15.824 1.00 86.31 68 SER A C 1
ATOM 569 O O . SER A 1 68 ? -12.319 4.220 15.385 1.00 86.31 68 SER A O 1
ATOM 571 N N . TYR A 1 69 ? -13.203 3.094 17.121 1.00 88.38 69 TYR A N 1
ATOM 572 C CA . TYR A 1 69 ? -12.270 3.580 18.131 1.00 88.38 69 TYR A CA 1
ATOM 573 C C . TYR A 1 69 ? -11.329 2.461 18.565 1.00 88.38 69 TYR A C 1
ATOM 575 O O . TYR A 1 69 ? -11.771 1.354 18.864 1.00 88.38 69 TYR A O 1
ATOM 583 N N . LEU A 1 70 ? -10.039 2.779 18.633 1.00 88.94 70 LEU A N 1
ATOM 584 C CA . LEU A 1 70 ? -8.980 1.865 19.037 1.00 88.94 70 LEU A CA 1
ATOM 585 C C . LEU A 1 70 ? -8.310 2.360 20.311 1.00 88.94 70 LEU A C 1
ATOM 587 O O . LEU A 1 70 ? -8.023 3.553 20.471 1.00 88.94 70 LEU A O 1
ATOM 591 N N . GLY A 1 71 ? -8.018 1.435 21.212 1.00 90.19 71 GLY A N 1
ATOM 592 C CA . GLY A 1 71 ? -7.414 1.774 22.484 1.00 90.19 71 GLY A CA 1
ATOM 593 C C . GLY A 1 71 ? -6.948 0.566 23.268 1.00 90.19 71 GLY A C 1
ATOM 594 O O . GLY A 1 71 ? -6.730 -0.519 22.735 1.00 90.19 71 GLY A O 1
ATOM 595 N N . THR A 1 72 ? -6.803 0.786 24.565 1.00 91.12 72 THR A N 1
ATOM 596 C CA . THR A 1 72 ? -6.421 -0.243 25.531 1.00 91.12 72 THR A CA 1
ATOM 597 C C . THR A 1 72 ? -7.482 -0.312 26.613 1.00 91.12 72 THR A C 1
ATOM 599 O O . THR A 1 72 ? -7.967 0.735 27.048 1.00 91.12 72 THR A O 1
ATOM 602 N N . GLY A 1 73 ? -7.827 -1.512 27.066 1.00 89.75 73 GLY A N 1
ATOM 603 C CA . GLY A 1 73 ? -8.809 -1.726 28.122 1.00 89.75 73 GLY A CA 1
ATOM 604 C C . GLY A 1 73 ? -8.315 -2.693 29.190 1.00 89.75 73 GLY A C 1
ATOM 605 O O . GLY A 1 73 ? -7.529 -3.589 28.905 1.00 89.75 73 GLY A O 1
ATOM 606 N N . THR A 1 74 ? -8.791 -2.522 30.418 1.00 88.06 74 THR A N 1
ATOM 607 C CA . THR A 1 74 ? -8.642 -3.496 31.502 1.00 88.06 74 THR A CA 1
ATOM 608 C C . THR A 1 74 ? -10.021 -3.875 32.017 1.00 88.06 74 THR A C 1
ATOM 610 O O . THR A 1 74 ? -10.852 -2.998 32.279 1.00 88.06 74 THR A O 1
ATOM 613 N N . ILE A 1 75 ? -10.272 -5.172 32.175 1.00 85.38 75 ILE A N 1
ATOM 614 C CA . ILE A 1 75 ? -11.516 -5.654 32.779 1.00 85.38 75 ILE A CA 1
ATOM 615 C C . ILE A 1 75 ? -11.412 -5.457 34.291 1.00 85.38 75 ILE A C 1
ATOM 617 O O . ILE A 1 75 ? -10.437 -5.861 34.921 1.00 85.38 75 ILE A O 1
ATOM 621 N N . SER A 1 76 ? -12.427 -4.823 34.865 1.00 81.12 76 SER A N 1
ATOM 622 C CA . SER A 1 76 ? -12.544 -4.541 36.293 1.00 81.12 76 SER A CA 1
ATOM 623 C C . SER A 1 76 ? -13.910 -4.985 36.805 1.00 81.12 76 SER A C 1
ATOM 625 O O . SER A 1 76 ? -14.888 -4.975 36.060 1.00 81.12 76 SER A O 1
ATOM 627 N N . HIS A 1 77 ? -13.988 -5.371 38.074 1.00 79.19 77 HIS A N 1
ATOM 628 C CA . HIS A 1 77 ? -15.234 -5.770 38.725 1.00 79.19 77 HIS A CA 1
ATOM 629 C C . HIS A 1 77 ? -15.625 -4.718 39.768 1.00 79.19 77 HIS A C 1
ATOM 631 O O . HIS A 1 77 ? -14.789 -4.312 40.575 1.00 79.19 77 HIS A O 1
ATOM 637 N N . ASN A 1 78 ? -16.877 -4.262 39.745 1.00 69.44 78 ASN A N 1
ATOM 638 C CA . ASN A 1 78 ? -17.424 -3.299 40.700 1.00 69.44 78 ASN A CA 1
ATOM 639 C C . ASN A 1 78 ? -18.742 -3.816 41.305 1.00 69.44 78 ASN A C 1
ATOM 641 O O . ASN A 1 78 ? -19.228 -4.883 40.939 1.00 69.44 78 ASN A O 1
ATOM 645 N N . ASP A 1 79 ? -19.342 -3.049 42.216 1.00 66.12 79 ASP A N 1
ATOM 646 C CA . ASP A 1 79 ? -20.575 -3.433 42.928 1.00 66.12 79 ASP A CA 1
ATOM 647 C C . ASP A 1 79 ? -21.801 -3.642 42.012 1.00 66.12 79 ASP A C 1
ATOM 649 O O . ASP A 1 79 ? -22.838 -4.124 42.461 1.00 66.12 79 ASP A O 1
ATOM 653 N N . LYS A 1 80 ? -21.708 -3.254 40.733 1.00 65.75 80 LYS A N 1
ATOM 654 C CA . LYS A 1 80 ? -22.757 -3.370 39.710 1.00 65.75 80 LYS A CA 1
ATOM 655 C C . LYS A 1 80 ? -22.443 -4.432 38.644 1.00 65.75 80 LYS A C 1
ATOM 657 O O . LYS A 1 80 ? -23.202 -4.525 37.683 1.00 65.75 80 LYS A O 1
ATOM 662 N N . GLY A 1 81 ? -21.358 -5.196 38.802 1.00 74.00 81 GLY A N 1
ATOM 663 C CA . GLY A 1 81 ? -20.907 -6.238 37.873 1.00 74.00 81 GLY A CA 1
ATOM 664 C C . GLY A 1 81 ? -19.566 -5.913 37.205 1.00 74.00 81 GLY A C 1
ATOM 665 O O . GLY A 1 81 ? -18.770 -5.103 37.694 1.00 74.00 81 GLY A O 1
ATOM 666 N N . PHE A 1 82 ? -19.289 -6.551 36.067 1.00 78.62 82 PHE A N 1
ATOM 667 C CA . PHE A 1 82 ? -18.057 -6.308 35.313 1.00 78.62 82 PHE A CA 1
ATOM 668 C C . PHE A 1 82 ? -18.130 -5.038 34.452 1.00 78.62 82 PHE A C 1
ATOM 670 O O . PHE A 1 82 ? -19.150 -4.689 33.856 1.00 78.62 82 PHE A O 1
ATOM 677 N N . SER A 1 83 ? -17.003 -4.339 34.348 1.00 84.19 83 SER A N 1
ATOM 678 C CA . SER A 1 83 ? -16.847 -3.157 33.504 1.00 84.19 83 SER A CA 1
ATOM 679 C C . SER A 1 83 ? -15.469 -3.119 32.856 1.00 84.19 83 SER A C 1
ATOM 681 O O . SER A 1 83 ? -14.464 -3.512 33.452 1.00 84.19 83 SER A O 1
ATOM 683 N N . ILE A 1 84 ? -15.407 -2.612 31.630 1.00 87.00 84 ILE A N 1
ATOM 684 C CA . ILE A 1 84 ? -14.153 -2.372 30.925 1.00 87.00 84 ILE A CA 1
ATOM 685 C C . ILE A 1 84 ? -13.747 -0.930 31.195 1.00 87.00 84 ILE A C 1
ATOM 687 O O . ILE A 1 84 ? -14.424 0.004 30.765 1.00 87.00 84 ILE A O 1
ATOM 691 N N . LYS A 1 85 ? -12.625 -0.742 31.888 1.00 90.00 85 LYS A N 1
ATOM 692 C CA . LYS A 1 85 ? -11.960 0.556 31.981 1.00 90.00 85 LYS A CA 1
ATOM 693 C C . LYS A 1 85 ? -11.089 0.720 30.746 1.00 90.00 85 LYS A C 1
ATOM 695 O O . LYS A 1 85 ? -10.179 -0.076 30.547 1.00 90.00 85 LYS A O 1
ATOM 700 N N . PHE A 1 86 ? -11.338 1.730 29.925 1.00 91.75 86 PHE A N 1
ATOM 701 C CA . PHE A 1 86 ? -10.648 1.893 28.648 1.00 91.75 86 PHE A CA 1
ATOM 702 C C . PHE A 1 86 ? -10.060 3.286 28.448 1.00 91.75 86 PHE A C 1
ATOM 704 O O . PHE A 1 86 ? -10.537 4.270 29.012 1.00 91.75 86 PHE A O 1
ATOM 711 N N . ASN A 1 87 ? -9.033 3.350 27.601 1.00 90.81 87 ASN A N 1
ATOM 712 C CA . ASN A 1 87 ? -8.413 4.572 27.108 1.00 90.81 87 ASN A CA 1
ATOM 713 C C . ASN A 1 87 ? -8.380 4.532 25.579 1.00 90.81 87 ASN A C 1
ATOM 715 O O . ASN A 1 87 ? -7.704 3.674 25.003 1.00 90.81 87 ASN A O 1
ATOM 719 N N . ILE A 1 88 ? -9.111 5.435 24.925 1.00 90.75 88 ILE A N 1
ATOM 720 C CA . ILE A 1 88 ? -9.128 5.516 23.466 1.00 90.75 88 ILE A CA 1
ATOM 721 C C . ILE A 1 88 ? -7.964 6.368 22.969 1.00 90.75 88 ILE A C 1
ATOM 723 O O . ILE A 1 88 ? -7.797 7.539 23.315 1.00 90.75 88 ILE A O 1
ATOM 727 N N . LYS A 1 89 ? -7.162 5.760 22.098 1.00 86.56 89 LYS A N 1
ATOM 728 C CA . LYS A 1 89 ? -5.925 6.337 21.573 1.00 86.56 89 LYS A CA 1
ATOM 729 C C . LYS A 1 89 ? -6.044 6.742 20.109 1.00 86.56 89 LYS A C 1
ATOM 731 O O . LYS A 1 89 ? -5.430 7.726 19.705 1.00 86.56 89 LYS A O 1
ATOM 736 N N . SER A 1 90 ? -6.870 6.059 19.327 1.00 83.38 90 SER A N 1
ATOM 737 C CA . SER A 1 90 ? -7.061 6.384 17.915 1.00 83.38 90 SER A CA 1
ATOM 738 C C . SER A 1 90 ? -8.523 6.255 17.499 1.00 83.38 90 SER A C 1
ATOM 740 O O . SER A 1 90 ? -9.279 5.465 18.067 1.00 83.38 90 SER A O 1
ATOM 742 N N . LYS A 1 91 ? -8.917 7.043 16.498 1.00 83.06 91 LYS A N 1
ATOM 743 C CA . LYS A 1 91 ? -10.206 6.945 15.814 1.00 83.06 91 LYS A CA 1
ATOM 744 C C . LYS A 1 91 ? -9.931 6.678 14.342 1.00 83.06 91 LYS A C 1
ATOM 746 O O . LYS A 1 91 ? -9.343 7.512 13.658 1.00 83.06 91 LYS A O 1
ATOM 751 N N . LEU A 1 92 ? -10.392 5.537 13.850 1.00 72.69 92 LEU A N 1
ATOM 752 C CA . LEU A 1 92 ? -10.369 5.204 12.436 1.00 72.69 92 LEU A CA 1
ATOM 753 C C . LEU A 1 92 ? -11.708 5.579 11.814 1.00 72.69 92 LEU A C 1
ATOM 755 O O . LEU A 1 92 ? -12.749 5.102 12.252 1.00 72.69 92 LEU A O 1
ATOM 759 N N . ASN A 1 93 ? -11.695 6.403 10.773 1.00 67.31 93 ASN A N 1
ATOM 760 C CA . ASN A 1 93 ? -12.882 6.625 9.946 1.00 67.31 93 ASN A CA 1
ATOM 761 C C . ASN A 1 93 ? -13.024 5.485 8.919 1.00 67.31 93 ASN A C 1
ATOM 763 O O . ASN A 1 93 ? -12.038 4.799 8.635 1.00 67.31 93 ASN A O 1
ATOM 767 N N . TYR A 1 94 ? -14.230 5.268 8.370 1.00 55.38 94 TYR A N 1
ATOM 768 C CA . TYR A 1 94 ? -14.472 4.250 7.338 1.00 55.38 94 TYR A CA 1
ATOM 769 C C . TYR A 1 94 ? -13.372 4.257 6.272 1.00 55.38 94 TYR A C 1
ATOM 771 O O . TYR A 1 94 ? -13.106 5.283 5.647 1.00 55.38 94 TYR A O 1
ATOM 779 N N . GLY A 1 95 ? -12.744 3.107 6.050 1.00 58.09 95 GLY A N 1
ATOM 780 C CA . GLY A 1 95 ? -11.571 3.005 5.193 1.00 58.09 95 GLY A CA 1
ATOM 781 C C . GLY A 1 95 ? -10.966 1.613 5.255 1.00 58.09 95 GLY A C 1
ATOM 782 O O . GLY A 1 95 ? -11.513 0.703 5.887 1.00 58.09 95 GLY A O 1
ATOM 783 N N . THR A 1 96 ? -9.845 1.414 4.579 1.00 55.41 96 THR A N 1
ATOM 784 C CA . THR A 1 96 ? -9.305 0.066 4.408 1.00 55.41 96 THR A CA 1
ATOM 785 C C . THR A 1 96 ? -8.599 -0.472 5.639 1.00 55.41 96 THR A C 1
ATOM 787 O O . THR A 1 96 ? -8.570 -1.683 5.802 1.00 55.41 96 THR A O 1
ATOM 790 N N . ALA A 1 97 ? -8.143 0.379 6.563 1.00 60.31 97 ALA A N 1
ATOM 791 C CA . ALA A 1 97 ? -7.655 -0.071 7.867 1.00 60.31 97 ALA A CA 1
ATOM 792 C C . ALA A 1 97 ? -8.734 -0.866 8.630 1.00 60.31 97 ALA A C 1
ATOM 794 O O . ALA A 1 97 ? -8.480 -1.988 9.055 1.00 60.31 97 ALA A O 1
ATOM 795 N N . ILE A 1 98 ? -9.968 -0.344 8.702 1.00 67.06 98 ILE A N 1
ATOM 796 C CA . ILE A 1 98 ? -11.108 -1.049 9.317 1.00 67.06 98 ILE A CA 1
ATOM 797 C C . ILE A 1 98 ? -11.445 -2.319 8.529 1.00 67.06 98 ILE A C 1
ATOM 799 O O . ILE A 1 98 ? -11.643 -3.373 9.123 1.00 67.06 98 ILE A O 1
ATOM 803 N N . LYS A 1 99 ? -11.465 -2.252 7.189 1.00 67.12 99 LYS A N 1
ATOM 804 C CA . LYS A 1 99 ? -11.726 -3.440 6.355 1.00 67.12 99 LYS A CA 1
ATOM 805 C C . LYS A 1 99 ? -10.670 -4.527 6.534 1.00 67.12 99 LYS A C 1
ATOM 807 O O . LYS A 1 99 ? -11.013 -5.700 6.477 1.00 67.12 99 LYS A O 1
ATOM 812 N N . ASN A 1 100 ? -9.408 -4.152 6.718 1.00 66.00 100 ASN A N 1
ATOM 813 C CA . ASN A 1 100 ? -8.320 -5.088 6.963 1.00 66.00 100 ASN A CA 1
ATOM 814 C C . ASN A 1 100 ? -8.446 -5.719 8.349 1.00 66.00 100 ASN A C 1
ATOM 816 O O . ASN A 1 100 ? -8.298 -6.929 8.428 1.00 66.00 100 ASN A O 1
ATOM 820 N N . ILE A 1 101 ? -8.789 -4.946 9.389 1.00 69.06 101 ILE A N 1
ATOM 821 C CA . ILE A 1 101 ? -9.067 -5.490 10.729 1.00 69.06 101 ILE A CA 1
ATOM 822 C C . ILE A 1 101 ? -10.181 -6.537 10.638 1.00 69.06 101 ILE A C 1
ATOM 824 O O . ILE A 1 101 ? -9.941 -7.684 10.988 1.00 69.06 101 ILE A O 1
ATOM 828 N N . CYS A 1 102 ? -11.340 -6.193 10.059 1.00 69.19 102 CYS A N 1
ATOM 829 C CA . CYS A 1 102 ? -12.447 -7.145 9.907 1.00 69.19 102 CYS A CA 1
ATOM 830 C C . CYS A 1 102 ? -12.083 -8.357 9.037 1.00 69.19 102 CYS A C 1
ATOM 832 O O . CYS A 1 102 ? -12.585 -9.450 9.261 1.00 69.19 102 CYS A O 1
ATOM 834 N N . LYS A 1 103 ? -11.224 -8.180 8.026 1.00 69.25 103 LYS A N 1
ATOM 835 C CA . LYS A 1 103 ? -10.770 -9.286 7.176 1.00 69.25 103 LYS A CA 1
ATOM 836 C C . LYS A 1 103 ? -9.815 -10.224 7.919 1.00 69.25 103 LYS A C 1
ATOM 838 O O . LYS A 1 103 ? -9.866 -11.422 7.682 1.00 69.25 103 LYS A O 1
ATOM 843 N N . LEU A 1 104 ? -8.918 -9.684 8.743 1.00 66.19 104 LEU A N 1
ATOM 844 C CA . LEU A 1 104 ? -7.928 -10.462 9.490 1.00 66.19 104 LEU A CA 1
ATOM 845 C C . LEU A 1 104 ? -8.549 -11.217 10.668 1.00 66.19 104 LEU A C 1
ATOM 847 O O . LEU A 1 104 ? -8.046 -12.284 10.995 1.00 66.19 104 LEU A O 1
ATOM 851 N N . SER A 1 105 ? -9.621 -10.688 11.263 1.00 68.56 105 SER A N 1
ATOM 852 C CA . SER A 1 105 ? -10.405 -11.386 12.292 1.00 68.56 105 SER A CA 1
ATOM 853 C C . SER A 1 105 ? -11.466 -12.329 11.732 1.00 68.56 105 SER A C 1
ATOM 855 O O . SER A 1 105 ? -12.165 -12.961 12.512 1.00 68.56 105 SER A O 1
ATOM 857 N N . GLU A 1 106 ? -11.650 -12.372 10.405 1.00 67.50 106 GLU A N 1
ATOM 858 C CA . GLU A 1 106 ? -12.798 -13.025 9.749 1.00 67.50 106 GLU A CA 1
ATOM 859 C C . GLU A 1 106 ? -14.165 -12.572 10.309 1.00 67.50 106 GLU A C 1
ATOM 861 O O . GLU A 1 106 ? -15.168 -13.261 10.154 1.00 67.50 106 GLU A O 1
ATOM 866 N N . LEU A 1 107 ? -14.215 -11.378 10.916 1.00 71.88 107 LEU A N 1
ATOM 867 C CA . LEU A 1 107 ? -15.327 -10.964 11.763 1.00 71.88 107 LEU A CA 1
ATOM 868 C C . LEU A 1 107 ? -16.564 -10.546 10.955 1.00 71.88 107 LEU A C 1
ATOM 870 O O . LEU A 1 107 ? -16.542 -9.569 10.194 1.00 71.88 107 LEU A O 1
ATOM 874 N N . SER A 1 108 ? -17.666 -11.247 11.192 1.00 72.12 108 SER A N 1
ATOM 875 C CA . SER A 1 108 ? -19.020 -10.959 10.742 1.00 72.12 108 SER A CA 1
ATOM 876 C C . SER A 1 108 ? -19.833 -10.325 11.869 1.00 72.12 108 SER A C 1
ATOM 878 O O . SER A 1 108 ? -20.154 -10.946 12.879 1.00 72.12 108 SER A O 1
ATOM 880 N N . LEU A 1 109 ? -20.249 -9.067 11.677 1.00 69.00 109 LEU A N 1
ATOM 881 C CA . LEU A 1 109 ? -21.072 -8.359 12.663 1.00 69.00 109 LEU A CA 1
ATOM 882 C C . LEU A 1 109 ? -22.413 -9.048 12.960 1.00 69.00 109 LEU A C 1
ATOM 884 O O . LEU A 1 109 ? -22.991 -8.753 14.007 1.00 69.00 109 LEU A O 1
ATOM 888 N N . SER A 1 110 ? -22.947 -9.857 12.041 1.00 67.75 110 SER A N 1
ATOM 889 C CA . SER A 1 110 ? -24.223 -10.559 12.223 1.00 67.75 110 SER A CA 1
ATOM 890 C C . SER A 1 110 ? -24.072 -11.941 12.840 1.00 67.75 110 SER A C 1
ATOM 892 O O . SER A 1 110 ? -25.005 -12.389 13.498 1.00 67.75 110 SER A O 1
ATOM 894 N N . ASP A 1 111 ? -22.936 -12.598 12.604 1.00 70.56 111 ASP A N 1
ATOM 895 C CA . ASP A 1 111 ? -22.763 -14.012 12.942 1.00 70.56 111 ASP A CA 1
ATOM 896 C C . ASP A 1 111 ? -21.927 -14.194 14.216 1.00 70.56 111 ASP A C 1
ATOM 898 O O . ASP A 1 111 ? -22.192 -15.122 14.975 1.00 70.56 111 ASP A O 1
ATOM 902 N N . ASP A 1 112 ? -20.983 -13.281 14.490 1.00 71.44 112 ASP A N 1
ATOM 903 C CA . ASP A 1 112 ? -20.085 -13.366 15.656 1.00 71.44 112 ASP A CA 1
ATOM 904 C C . ASP A 1 112 ? -20.615 -12.653 16.902 1.00 71.44 112 ASP A C 1
ATOM 906 O O . ASP A 1 112 ? -20.074 -12.821 17.991 1.00 71.44 112 ASP A O 1
ATOM 910 N N . PHE A 1 113 ? -21.649 -11.826 16.748 1.00 70.19 113 PHE A N 1
ATOM 911 C CA . PHE A 1 113 ? -22.366 -11.233 17.872 1.00 70.19 113 PHE A CA 1
ATOM 912 C C . PHE A 1 113 ? -23.723 -11.922 17.969 1.00 70.19 113 PHE A C 1
ATOM 914 O O . PHE A 1 113 ? -24.557 -11.771 17.071 1.00 70.19 113 PHE A O 1
ATOM 921 N N . GLY A 1 114 ? -23.958 -12.659 19.056 1.00 62.94 114 GLY A N 1
ATOM 922 C CA . GLY A 1 114 ? -25.259 -13.239 19.353 1.00 62.94 114 GLY A CA 1
ATOM 923 C C . GLY A 1 114 ? -26.363 -12.182 19.473 1.00 62.94 114 GLY A C 1
ATOM 924 O O . GLY A 1 114 ? -26.141 -10.967 19.517 1.00 62.94 114 GLY A O 1
ATOM 925 N N . LYS A 1 115 ? -27.616 -12.642 19.520 1.00 59.44 115 LYS A N 1
ATOM 926 C CA . LYS A 1 115 ? -28.767 -11.749 19.683 1.00 59.44 115 LYS A CA 1
ATOM 927 C C . LYS A 1 115 ? -28.680 -11.064 21.053 1.00 59.44 115 LYS A C 1
ATOM 929 O O . LYS A 1 115 ? -28.757 -11.738 22.070 1.00 59.44 115 LYS A O 1
ATOM 934 N N . ASP A 1 116 ? -28.564 -9.736 21.040 1.00 62.22 116 ASP A N 1
ATOM 935 C CA . ASP A 1 116 ? -28.351 -8.874 22.216 1.00 62.22 116 ASP A CA 1
ATOM 936 C C . ASP A 1 116 ? -26.929 -8.915 22.823 1.00 62.22 116 ASP A C 1
ATOM 938 O O . ASP A 1 116 ? -26.705 -8.364 23.905 1.00 62.22 116 ASP A O 1
ATOM 942 N N . GLU A 1 117 ? -25.952 -9.467 22.095 1.00 67.75 117 GLU A N 1
ATOM 943 C CA . GLU A 1 117 ? -24.530 -9.405 22.444 1.00 67.75 117 GLU A CA 1
ATOM 944 C C . GLU A 1 117 ? -23.845 -8.208 21.774 1.00 67.75 117 GLU A C 1
ATOM 946 O O . GLU A 1 117 ? -24.052 -7.896 20.598 1.00 67.75 117 GLU A O 1
ATOM 951 N N . TYR A 1 118 ? -22.990 -7.527 22.535 1.00 76.94 118 TYR A N 1
ATOM 952 C CA . TYR A 1 118 ? -22.296 -6.320 22.076 1.00 76.94 118 TYR A CA 1
ATOM 953 C C . TYR A 1 118 ? -20.788 -6.392 22.283 1.00 76.94 118 TYR A C 1
ATOM 955 O O . TYR A 1 118 ? -20.094 -5.439 21.934 1.00 76.94 118 TYR A O 1
ATOM 963 N N . VAL A 1 119 ? -20.270 -7.471 22.872 1.00 77.69 119 VAL A N 1
ATOM 964 C CA . VAL A 1 119 ? -18.862 -7.588 23.250 1.00 77.69 119 VAL A CA 1
ATOM 965 C C . VAL A 1 119 ? -18.346 -8.973 22.885 1.00 77.69 119 VAL A C 1
ATOM 967 O O . VAL A 1 119 ? -18.956 -9.961 23.263 1.00 77.69 119 VAL A O 1
ATOM 970 N N . LEU A 1 120 ? -17.213 -9.026 22.188 1.00 81.25 120 LEU A N 1
ATOM 971 C CA . LEU A 1 120 ? -16.548 -10.261 21.768 1.00 81.25 120 LEU A CA 1
ATOM 972 C C . LEU A 1 120 ? -15.084 -10.222 22.212 1.00 81.25 120 LEU A C 1
ATOM 974 O O . LEU A 1 120 ? -14.443 -9.171 22.147 1.00 81.25 120 LEU A O 1
ATOM 978 N N . LYS A 1 121 ? -14.540 -11.360 22.640 1.00 79.94 121 LYS A N 1
ATOM 979 C CA . LYS A 1 121 ? -13.116 -11.518 22.956 1.00 79.94 121 LYS A CA 1
ATOM 980 C C . LYS A 1 121 ? -12.453 -12.419 21.921 1.00 79.94 121 LYS A C 1
ATOM 982 O O . LYS A 1 121 ? -12.970 -13.482 21.609 1.00 79.94 121 LYS A O 1
ATOM 987 N N . GLU A 1 122 ? -11.282 -12.011 21.451 1.00 81.69 122 GLU A N 1
ATOM 988 C CA . GLU A 1 122 ? -10.466 -12.758 20.492 1.00 81.69 122 GLU A CA 1
ATOM 989 C C . GLU A 1 122 ? -9.009 -12.798 20.975 1.00 81.69 122 GLU A C 1
ATOM 991 O O . GLU A 1 122 ? -8.533 -11.863 21.628 1.00 81.69 122 GLU A O 1
ATOM 996 N N . GLU A 1 123 ? -8.283 -13.864 20.642 1.00 81.88 123 GLU A N 1
ATOM 997 C CA . GLU A 1 123 ? -6.826 -13.910 20.773 1.00 81.88 123 GLU A CA 1
ATOM 998 C C . GLU A 1 123 ? -6.186 -13.999 19.386 1.00 81.88 123 GLU A C 1
ATOM 1000 O O . GLU A 1 123 ? -6.307 -15.008 18.698 1.00 81.88 123 GLU A O 1
ATOM 1005 N N . SER A 1 124 ? -5.499 -12.934 18.967 1.00 80.50 124 SER A N 1
ATOM 1006 C CA . SER A 1 124 ? -4.884 -12.845 17.641 1.00 80.50 124 SER A CA 1
ATOM 1007 C C . SER A 1 124 ? -3.625 -11.990 17.675 1.00 80.50 124 SER A C 1
ATOM 1009 O O . SER A 1 124 ? -3.661 -10.790 17.943 1.00 80.50 124 SER A O 1
ATOM 1011 N N . GLU A 1 125 ? -2.480 -12.607 17.375 1.00 77.88 125 GLU A N 1
ATOM 1012 C CA . GLU A 1 125 ? -1.188 -11.914 17.344 1.00 77.88 125 GLU A CA 1
ATOM 1013 C C . GLU A 1 125 ? -1.127 -10.863 16.226 1.00 77.88 125 GLU A C 1
ATOM 1015 O O . GLU A 1 125 ? -0.574 -9.781 16.418 1.00 77.88 125 GLU A O 1
ATOM 1020 N N . LEU A 1 126 ? -1.706 -11.160 15.058 1.00 71.31 126 LEU A N 1
ATOM 1021 C CA . LEU A 1 126 ? -1.690 -10.259 13.902 1.00 71.31 126 LEU A CA 1
ATOM 1022 C C . LEU A 1 126 ? -2.479 -8.981 14.184 1.00 71.31 126 LEU A C 1
ATOM 1024 O O . LEU A 1 126 ? -1.998 -7.878 13.922 1.00 71.31 126 LEU A O 1
ATOM 1028 N N . ILE A 1 127 ? -3.668 -9.127 14.763 1.00 77.75 127 ILE A N 1
ATOM 1029 C CA . ILE A 1 127 ? -4.540 -7.996 15.068 1.00 77.75 127 ILE A CA 1
ATOM 1030 C C . ILE A 1 127 ? -4.005 -7.227 16.270 1.00 77.75 127 ILE A C 1
ATOM 1032 O O . ILE A 1 127 ? -3.975 -6.002 16.233 1.00 77.75 127 ILE A O 1
ATOM 1036 N N . ALA A 1 128 ? -3.509 -7.914 17.302 1.00 80.62 128 ALA A N 1
ATOM 1037 C CA . ALA A 1 128 ? -2.872 -7.262 18.440 1.00 80.62 128 ALA A CA 1
ATOM 1038 C C . ALA A 1 128 ? -1.691 -6.396 17.984 1.00 80.62 128 ALA A C 1
ATOM 1040 O O . ALA A 1 128 ? -1.625 -5.227 18.358 1.00 80.62 128 ALA A O 1
ATOM 1041 N N . LYS A 1 129 ? -0.824 -6.915 17.099 1.00 74.50 129 LYS A N 1
ATOM 1042 C CA . LYS A 1 129 ? 0.246 -6.125 16.470 1.00 74.50 129 LYS A CA 1
ATOM 1043 C C . LYS A 1 129 ? -0.309 -4.928 15.708 1.00 74.50 129 LYS A C 1
ATOM 1045 O O . LYS A 1 129 ? 0.208 -3.834 15.884 1.00 74.50 129 LYS A O 1
ATOM 1050 N N . GLN A 1 130 ? -1.362 -5.099 14.908 1.00 73.38 130 GLN A N 1
ATOM 1051 C CA . GLN A 1 130 ? -1.967 -4.000 14.152 1.00 73.38 130 GLN A CA 1
ATOM 1052 C C . GLN A 1 130 ? -2.590 -2.919 15.053 1.00 73.38 130 GLN A C 1
ATOM 1054 O O . GLN A 1 130 ? -2.454 -1.731 14.769 1.00 73.38 130 GLN A O 1
ATOM 1059 N N . ILE A 1 131 ? -3.276 -3.291 16.134 1.00 79.56 131 ILE A N 1
ATOM 1060 C CA . ILE A 1 131 ? -3.862 -2.315 17.058 1.00 79.56 131 ILE A CA 1
ATOM 1061 C C . ILE A 1 131 ? -2.752 -1.611 17.831 1.00 79.56 131 ILE A C 1
ATOM 1063 O O . ILE A 1 131 ? -2.759 -0.383 17.868 1.00 79.56 131 ILE A O 1
ATOM 1067 N N . ASP A 1 132 ? -1.806 -2.362 18.410 1.00 79.12 132 ASP A N 1
ATOM 1068 C CA . ASP A 1 132 ? -0.640 -1.822 19.123 1.00 79.12 132 ASP A CA 1
ATOM 1069 C C . ASP A 1 132 ? 0.073 -0.777 18.276 1.00 79.12 132 ASP A C 1
ATOM 1071 O O . ASP A 1 132 ? 0.337 0.339 18.726 1.00 79.12 132 ASP A O 1
ATOM 1075 N N . PHE A 1 133 ? 0.272 -1.145 17.013 1.00 68.50 133 PHE A N 1
ATOM 1076 C CA . PHE A 1 133 ? 0.806 -0.302 15.976 1.00 68.50 133 PHE A CA 1
ATOM 1077 C C . PHE A 1 133 ? 0.017 1.015 15.879 1.00 68.50 133 PHE A C 1
ATOM 1079 O O . PHE A 1 133 ? 0.554 2.065 16.215 1.00 68.50 133 PHE A O 1
ATOM 1086 N N . ILE A 1 134 ? -1.278 0.963 15.551 1.00 72.44 134 ILE A N 1
ATOM 1087 C CA . ILE A 1 134 ? -2.120 2.155 15.341 1.00 72.44 134 ILE A CA 1
ATOM 1088 C C . ILE A 1 134 ? -2.232 3.048 16.589 1.00 72.44 134 ILE A C 1
ATOM 1090 O O . ILE A 1 134 ? -2.354 4.269 16.469 1.00 72.44 134 ILE A O 1
ATOM 1094 N N . ILE A 1 135 ? -2.258 2.462 17.789 1.00 77.56 135 ILE A N 1
ATOM 1095 C CA . ILE A 1 135 ? -2.544 3.208 19.019 1.00 77.56 135 ILE A CA 1
ATOM 1096 C C . ILE A 1 135 ? -1.302 3.771 19.707 1.00 77.56 135 ILE A C 1
ATOM 1098 O O . ILE A 1 135 ? -1.427 4.752 20.440 1.00 77.56 135 ILE A O 1
ATOM 1102 N N . ASN A 1 136 ? -0.133 3.151 19.528 1.00 70.62 136 ASN A N 1
ATOM 1103 C CA . ASN A 1 136 ? 1.101 3.568 20.194 1.00 70.62 136 ASN A CA 1
ATOM 1104 C C . ASN A 1 136 ? 2.077 4.281 19.252 1.00 70.62 136 ASN A C 1
ATOM 1106 O O . ASN A 1 136 ? 2.967 4.977 19.742 1.00 70.62 136 ASN A O 1
ATOM 1110 N N . LYS A 1 137 ? 1.900 4.175 17.928 1.00 56.28 137 LYS A N 1
ATOM 1111 C CA . LYS A 1 137 ? 2.663 4.937 16.935 1.00 56.28 137 LYS A CA 1
ATOM 1112 C C . LYS A 1 137 ? 1.757 5.303 15.741 1.00 56.28 137 LYS A C 1
ATOM 1114 O O . LYS A 1 137 ? 1.302 4.399 15.049 1.00 56.28 137 LYS A O 1
ATOM 1119 N N . PRO A 1 138 ? 1.525 6.579 15.370 1.00 48.47 138 PRO A N 1
ATOM 1120 C CA . PRO A 1 138 ? 1.343 6.823 13.938 1.00 48.47 138 PRO A CA 1
ATOM 1121 C C . PRO A 1 138 ? 2.586 6.239 13.248 1.00 48.47 138 PRO A C 1
ATOM 1123 O O . PRO A 1 138 ? 3.690 6.412 13.768 1.00 48.47 138 PRO A O 1
ATOM 1126 N N . PHE A 1 139 ? 2.445 5.471 12.166 1.00 45.84 139 PHE A N 1
ATOM 1127 C CA . PHE A 1 139 ? 3.630 4.918 11.510 1.00 45.84 139 PHE A CA 1
ATOM 1128 C C . PHE A 1 139 ? 4.482 5.994 10.876 1.00 45.84 139 PHE A C 1
ATOM 1130 O O . PHE A 1 139 ? 4.331 6.321 9.706 1.00 45.84 139 PHE A O 1
ATOM 1137 N N . GLU A 1 140 ? 5.430 6.488 11.648 1.00 49.66 140 GLU A N 1
ATOM 1138 C CA . GLU A 1 140 ? 6.560 7.246 11.162 1.00 49.66 140 GLU A CA 1
ATOM 1139 C C . GLU A 1 140 ? 7.785 6.763 11.922 1.00 49.66 140 GLU A C 1
ATOM 1141 O O . GLU A 1 140 ? 8.264 7.379 12.867 1.00 49.66 140 GLU A O 1
ATOM 1146 N N . GLU A 1 141 ? 8.316 5.619 11.511 1.00 51.03 141 GLU A N 1
ATOM 1147 C CA . GLU A 1 141 ? 9.747 5.416 11.663 1.00 51.03 141 GLU A CA 1
ATOM 1148 C C . GLU A 1 141 ? 10.261 4.954 10.310 1.00 51.03 141 GLU A C 1
ATOM 1150 O O . GLU A 1 141 ? 10.281 3.764 9.991 1.00 51.03 141 GLU A O 1
ATOM 1155 N N . LYS A 1 142 ? 10.651 5.932 9.480 1.00 57.69 142 LYS A N 1
ATOM 1156 C CA . LYS A 1 142 ? 11.628 5.652 8.434 1.00 57.69 142 LYS A CA 1
ATOM 1157 C C . LYS A 1 142 ? 12.808 4.997 9.139 1.00 57.69 142 LYS A C 1
ATOM 1159 O O . LYS A 1 142 ? 13.456 5.616 9.983 1.00 57.69 142 LYS A O 1
ATOM 1164 N N . SER A 1 143 ? 13.009 3.711 8.886 1.00 59.28 143 SER A N 1
ATOM 1165 C CA . SER A 1 143 ? 14.066 2.956 9.551 1.00 59.28 143 SER A CA 1
ATOM 1166 C C . SER A 1 143 ? 15.427 3.589 9.243 1.00 59.28 143 SER A C 1
ATOM 1168 O O . SER A 1 143 ? 15.612 4.198 8.185 1.00 59.28 143 SER A O 1
ATOM 1170 N N . LYS A 1 144 ? 16.404 3.436 10.146 1.00 63.69 144 LYS A N 1
ATOM 1171 C CA . LYS A 1 144 ? 17.798 3.778 9.824 1.00 63.69 144 LYS A CA 1
ATOM 1172 C C . LYS A 1 144 ? 18.207 3.032 8.552 1.00 63.69 144 LYS A C 1
ATOM 1174 O O . LYS A 1 144 ? 17.797 1.887 8.371 1.00 63.69 144 LYS A O 1
ATOM 1179 N N . GLY A 1 145 ? 19.016 3.674 7.707 1.00 69.38 145 GLY A N 1
ATOM 1180 C CA . GLY A 1 145 ? 19.499 3.080 6.460 1.00 69.38 145 GLY A CA 1
ATOM 1181 C C . GLY A 1 145 ? 19.997 1.651 6.685 1.00 69.38 145 GLY A C 1
ATOM 1182 O O . GLY A 1 145 ? 20.907 1.421 7.485 1.00 69.38 145 GLY A O 1
ATOM 1183 N N . GLN A 1 146 ? 19.355 0.697 6.017 1.00 82.12 146 GLN A N 1
ATOM 1184 C CA . GLN A 1 146 ? 19.694 -0.715 6.085 1.00 82.12 146 GLN A CA 1
ATOM 1185 C C . GLN A 1 146 ? 20.673 -1.027 4.959 1.00 82.12 146 GLN A C 1
ATOM 1187 O O . GLN A 1 146 ? 20.371 -0.781 3.796 1.00 82.12 146 GLN A O 1
ATOM 1192 N N . ARG A 1 147 ? 21.840 -1.582 5.302 1.00 84.25 147 ARG A N 1
ATOM 1193 C CA . ARG A 1 147 ? 22.737 -2.164 4.302 1.00 84.25 147 ARG A CA 1
ATOM 1194 C C . ARG A 1 147 ? 22.334 -3.604 4.045 1.00 84.25 147 ARG A C 1
ATOM 1196 O O . ARG A 1 147 ? 22.158 -4.375 4.989 1.00 84.25 147 ARG A O 1
ATOM 1203 N N . TYR A 1 148 ? 22.211 -3.939 2.774 1.00 91.00 148 TYR A N 1
ATOM 1204 C CA . TYR A 1 148 ? 21.940 -5.290 2.319 1.00 91.00 148 TYR A CA 1
ATOM 1205 C C . TYR A 1 148 ? 23.240 -5.957 1.886 1.00 91.00 148 TYR A C 1
ATOM 1207 O O . TYR A 1 148 ? 24.153 -5.297 1.392 1.00 91.00 148 TYR A O 1
ATOM 1215 N N . GLU A 1 149 ? 23.335 -7.263 2.100 1.00 90.69 149 GLU A N 1
ATOM 1216 C CA . GLU A 1 149 ? 24.504 -8.028 1.680 1.00 90.69 149 GLU A CA 1
ATOM 1217 C C . GLU A 1 149 ? 24.474 -8.292 0.173 1.00 90.69 149 GLU A C 1
ATOM 1219 O O . GLU A 1 149 ? 23.422 -8.259 -0.476 1.00 90.69 149 GLU A O 1
ATOM 1224 N N . ASN A 1 150 ? 25.653 -8.556 -0.383 1.00 89.88 150 ASN A N 1
ATOM 1225 C CA . ASN A 1 150 ? 25.764 -9.050 -1.743 1.00 89.88 150 ASN A CA 1
ATOM 1226 C C . ASN A 1 150 ? 25.128 -10.447 -1.840 1.00 89.88 150 ASN A C 1
ATOM 1228 O O . ASN A 1 150 ? 25.175 -11.226 -0.889 1.00 89.88 150 ASN A O 1
ATOM 1232 N N . ILE A 1 151 ? 24.526 -10.751 -2.986 1.00 90.31 151 ILE A N 1
ATOM 1233 C CA . ILE A 1 151 ? 23.890 -12.042 -3.237 1.00 90.31 151 ILE A CA 1
ATOM 1234 C C . ILE A 1 151 ? 24.657 -12.736 -4.346 1.00 90.31 151 ILE A C 1
ATOM 1236 O O . ILE A 1 151 ? 24.868 -12.156 -5.409 1.00 90.31 151 ILE A O 1
ATOM 1240 N N . ASP A 1 152 ? 24.984 -14.010 -4.140 1.00 88.25 152 ASP A N 1
ATOM 1241 C CA . ASP A 1 152 ? 25.783 -14.795 -5.083 1.00 88.25 152 ASP A CA 1
ATOM 1242 C C . ASP A 1 152 ? 25.222 -14.799 -6.514 1.00 88.25 152 ASP A C 1
ATOM 1244 O O . ASP A 1 152 ? 25.983 -14.812 -7.485 1.00 88.25 152 ASP A O 1
ATOM 1248 N N . SER A 1 153 ? 23.894 -14.725 -6.666 1.00 86.62 153 SER A N 1
ATOM 1249 C CA . SER A 1 153 ? 23.221 -14.645 -7.969 1.00 86.62 153 SER A CA 1
ATOM 1250 C C . SER A 1 153 ? 23.543 -13.372 -8.760 1.00 86.62 153 SER A C 1
ATOM 1252 O O . SER A 1 153 ? 23.266 -13.315 -9.955 1.00 86.62 153 SER A O 1
ATOM 1254 N N . GLU A 1 154 ? 24.106 -12.345 -8.122 1.00 91.69 154 GLU A N 1
ATOM 1255 C CA . GLU A 1 154 ? 24.443 -11.061 -8.739 1.00 91.69 154 GLU A CA 1
ATOM 1256 C C . GLU A 1 154 ? 25.932 -10.936 -9.115 1.00 91.69 154 GLU A C 1
ATOM 1258 O O . GLU A 1 154 ? 26.327 -9.961 -9.761 1.00 91.69 154 GLU A O 1
ATOM 1263 N N . ASN A 1 155 ? 26.773 -11.924 -8.786 1.00 88.56 155 ASN A N 1
ATOM 1264 C CA . ASN A 1 155 ? 28.219 -11.883 -9.050 1.00 88.56 155 ASN A CA 1
ATOM 1265 C C . ASN A 1 155 ? 28.573 -11.718 -10.542 1.00 88.56 155 ASN A C 1
ATOM 1267 O O . ASN A 1 155 ? 29.609 -11.145 -10.869 1.00 88.56 155 ASN A O 1
ATOM 1271 N N . GLY A 1 156 ? 27.705 -12.176 -11.451 1.00 91.06 156 GLY A N 1
ATOM 1272 C CA . GLY A 1 156 ? 27.888 -12.060 -12.904 1.00 91.06 156 GLY A CA 1
ATOM 1273 C C . GLY A 1 156 ? 27.345 -10.774 -13.539 1.00 91.06 156 GLY A C 1
ATOM 1274 O O . GLY A 1 156 ? 27.449 -10.617 -14.754 1.00 91.06 156 GLY A O 1
ATOM 1275 N N . LEU A 1 157 ? 26.739 -9.869 -12.761 1.00 95.94 157 LEU A N 1
ATOM 1276 C CA . LEU A 1 157 ? 26.171 -8.634 -13.307 1.00 95.94 157 LEU A CA 1
ATOM 1277 C C . LEU A 1 157 ? 27.263 -7.660 -13.775 1.00 95.94 157 LEU A C 1
ATOM 1279 O O . LEU A 1 157 ? 28.372 -7.629 -13.238 1.00 95.94 157 LEU A O 1
ATOM 1283 N N . ALA A 1 158 ? 26.915 -6.808 -14.737 1.00 96.75 158 ALA A N 1
ATOM 1284 C CA . ALA A 1 158 ? 27.765 -5.741 -15.241 1.00 96.75 158 ALA A CA 1
ATOM 1285 C C . ALA A 1 158 ? 28.177 -4.755 -14.131 1.00 96.75 158 ALA A C 1
ATOM 1287 O O . ALA A 1 158 ? 27.504 -4.596 -13.110 1.00 96.75 158 ALA A O 1
ATOM 1288 N N . VAL A 1 159 ? 29.282 -4.037 -14.348 1.00 94.38 159 VAL A N 1
ATOM 1289 C CA . VAL A 1 159 ? 29.842 -3.085 -13.367 1.00 94.38 159 VAL A CA 1
ATOM 1290 C C . VAL A 1 159 ? 28.856 -1.965 -13.017 1.00 94.38 159 VAL A C 1
ATOM 1292 O O . VAL A 1 159 ? 28.799 -1.535 -11.873 1.00 94.38 159 VAL A O 1
ATOM 1295 N N . LEU A 1 160 ? 28.056 -1.516 -13.990 1.00 94.69 160 LEU A N 1
ATOM 1296 C CA . LEU A 1 160 ? 27.071 -0.441 -13.815 1.00 94.69 160 LEU A CA 1
ATOM 1297 C C . LEU A 1 160 ? 25.676 -0.946 -13.413 1.00 94.69 160 LEU A C 1
ATOM 1299 O O . LEU A 1 160 ? 24.740 -0.151 -13.324 1.00 94.69 160 LEU A O 1
ATOM 1303 N N . ALA A 1 161 ? 25.504 -2.256 -13.220 1.00 96.31 161 ALA A N 1
ATOM 1304 C CA . ALA A 1 161 ? 24.224 -2.808 -12.807 1.00 96.31 161 ALA A CA 1
ATOM 1305 C C . ALA A 1 161 ? 23.911 -2.417 -11.356 1.00 96.31 161 ALA A C 1
ATOM 1307 O O . ALA A 1 161 ? 24.784 -2.445 -10.489 1.00 96.31 161 ALA A O 1
ATOM 1308 N N . GLN A 1 162 ? 22.643 -2.100 -11.087 1.00 95.88 162 GLN A N 1
ATOM 1309 C CA . GLN A 1 162 ? 22.150 -1.994 -9.715 1.00 95.88 162 GLN A CA 1
ATOM 1310 C C . GLN A 1 162 ? 22.222 -3.361 -9.027 1.00 95.88 162 GLN A C 1
ATOM 1312 O O . GLN A 1 162 ? 21.928 -4.389 -9.638 1.00 95.88 162 GLN A O 1
ATOM 1317 N N . ARG A 1 163 ? 22.616 -3.370 -7.757 1.00 95.62 163 ARG A N 1
ATOM 1318 C CA . ARG A 1 163 ? 22.841 -4.578 -6.957 1.00 95.62 163 ARG A CA 1
ATOM 1319 C C . ARG A 1 163 ? 22.058 -4.496 -5.663 1.00 95.62 163 ARG A C 1
ATOM 1321 O O . ARG A 1 163 ? 21.719 -3.402 -5.212 1.00 95.62 163 ARG A O 1
ATOM 1328 N N . ASN A 1 164 ? 21.804 -5.650 -5.067 1.00 94.94 164 ASN A N 1
ATOM 1329 C CA . ASN A 1 164 ? 21.095 -5.780 -3.807 1.00 94.94 164 ASN A CA 1
ATOM 1330 C C . ASN A 1 164 ? 21.709 -4.898 -2.712 1.00 94.94 164 ASN A C 1
ATOM 1332 O O . ASN A 1 164 ? 20.983 -4.225 -1.992 1.00 94.94 164 ASN A O 1
ATOM 1336 N N . GLU A 1 165 ? 23.041 -4.822 -2.656 1.00 93.19 165 GLU A N 1
ATOM 1337 C CA . GLU A 1 165 ? 23.783 -4.003 -1.688 1.00 93.19 165 GLU A CA 1
ATOM 1338 C C . GLU A 1 165 ? 23.515 -2.490 -1.791 1.00 93.19 165 GLU A C 1
ATOM 1340 O O . GLU A 1 165 ? 23.725 -1.768 -0.818 1.00 93.19 165 GLU A O 1
ATOM 1345 N N . TYR A 1 166 ? 23.027 -2.008 -2.943 1.00 93.25 166 TYR A N 1
ATOM 1346 C CA . TYR A 1 166 ? 22.659 -0.603 -3.152 1.00 93.25 166 TYR A CA 1
ATOM 1347 C C . TYR A 1 166 ? 21.187 -0.325 -2.847 1.00 93.25 166 TYR A C 1
ATOM 1349 O O . TYR A 1 166 ? 20.771 0.828 -2.901 1.00 93.25 166 TYR A O 1
ATOM 1357 N N . CYS A 1 167 ? 20.380 -1.352 -2.570 1.00 94.25 167 CYS A N 1
ATOM 1358 C CA . CYS A 1 167 ? 18.955 -1.190 -2.322 1.00 94.25 167 CYS A CA 1
ATOM 1359 C C . CYS A 1 167 ? 18.703 -0.279 -1.113 1.00 94.25 167 CYS A C 1
ATOM 1361 O O . CYS A 1 167 ? 19.257 -0.480 -0.035 1.00 94.25 167 CYS A O 1
ATOM 1363 N N . GLU A 1 168 ? 17.791 0.678 -1.272 1.00 92.25 168 GLU A N 1
ATOM 1364 C CA . GLU A 1 168 ? 17.340 1.555 -0.193 1.00 92.25 168 GLU A CA 1
ATOM 1365 C C . GLU A 1 168 ? 15.813 1.618 -0.175 1.00 92.25 168 GLU A C 1
ATOM 1367 O O . GLU A 1 168 ? 15.166 1.585 -1.221 1.00 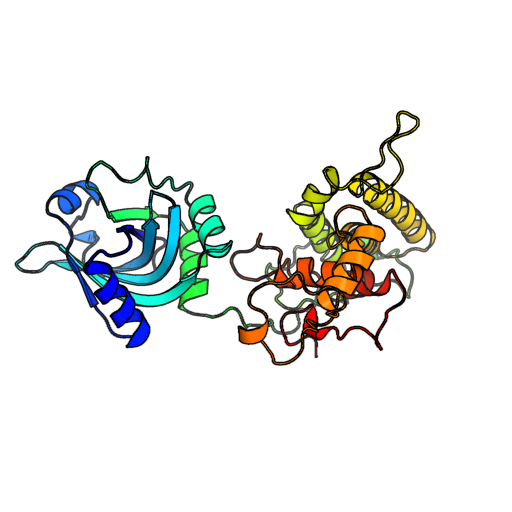92.25 168 GLU A O 1
ATOM 1372 N N . ARG A 1 169 ? 15.221 1.665 1.021 1.00 90.25 169 ARG A N 1
ATOM 1373 C CA . ARG A 1 169 ? 13.766 1.592 1.233 1.00 90.25 169 ARG A CA 1
ATOM 1374 C C . ARG A 1 169 ? 13.402 2.459 2.429 1.00 90.25 169 ARG A C 1
ATOM 1376 O O . ARG A 1 169 ? 14.199 2.591 3.359 1.00 90.25 169 ARG A O 1
ATOM 1383 N N . ALA A 1 170 ? 12.198 3.023 2.417 1.00 83.25 170 ALA A N 1
ATOM 1384 C CA . ALA A 1 170 ? 11.761 3.941 3.463 1.00 83.25 170 ALA A CA 1
ATOM 1385 C C . ALA A 1 170 ? 11.627 3.251 4.829 1.00 83.25 170 ALA A C 1
ATOM 1387 O O . ALA A 1 170 ? 12.065 3.799 5.840 1.00 83.25 170 ALA A O 1
ATOM 1388 N N . TYR A 1 171 ? 11.044 2.049 4.870 1.00 81.69 171 TYR A N 1
ATOM 1389 C CA . TYR A 1 171 ? 10.581 1.465 6.128 1.00 81.69 171 TYR A CA 1
ATOM 1390 C C . TYR A 1 171 ? 11.281 0.166 6.516 1.00 81.69 171 TYR A C 1
ATOM 1392 O O . TYR A 1 171 ? 11.306 -0.160 7.699 1.00 81.69 171 TYR A O 1
ATOM 1400 N N . ASN A 1 172 ? 11.845 -0.573 5.553 1.00 85.56 172 ASN A N 1
ATOM 1401 C CA . ASN A 1 172 ? 12.531 -1.851 5.796 1.00 85.56 172 ASN A CA 1
ATOM 1402 C C . ASN A 1 172 ? 11.677 -2.806 6.650 1.00 85.56 172 ASN A C 1
ATOM 1404 O O . ASN A 1 172 ? 12.133 -3.411 7.617 1.00 85.56 172 ASN A O 1
ATOM 1408 N N . LEU A 1 173 ? 10.404 -2.950 6.260 1.00 80.31 173 LEU A N 1
ATOM 1409 C CA . LEU A 1 173 ? 9.349 -3.569 7.072 1.00 80.31 173 LEU A CA 1
ATOM 1410 C C . LEU A 1 173 ? 9.636 -5.025 7.500 1.00 80.31 173 LEU A C 1
ATOM 1412 O O . LEU A 1 173 ? 9.044 -5.553 8.446 1.00 80.31 173 LEU A O 1
ATOM 1416 N N . ARG A 1 174 ? 10.502 -5.717 6.759 1.00 85.31 174 ARG A N 1
ATOM 1417 C CA . ARG A 1 174 ? 10.879 -7.113 6.991 1.00 85.31 174 ARG A CA 1
ATOM 1418 C C . ARG A 1 174 ? 12.397 -7.236 6.925 1.00 85.31 174 ARG A C 1
ATOM 1420 O O . ARG A 1 174 ? 13.019 -6.646 6.042 1.00 85.31 174 ARG A O 1
ATOM 1427 N N . ALA A 1 175 ? 12.974 -8.058 7.802 1.00 86.81 175 ALA A N 1
ATOM 1428 C CA . ALA A 1 175 ? 14.410 -8.323 7.806 1.00 86.81 175 ALA A CA 1
ATOM 1429 C C . ALA A 1 175 ? 14.894 -8.908 6.454 1.00 86.81 175 ALA A C 1
ATOM 1431 O O . ALA A 1 175 ? 14.110 -9.563 5.751 1.00 86.81 175 ALA A O 1
ATOM 1432 N N . PRO A 1 176 ? 16.158 -8.671 6.058 1.00 89.44 176 PRO A N 1
ATOM 1433 C CA . PRO A 1 176 ? 16.774 -9.320 4.902 1.00 89.44 176 PRO A CA 1
ATOM 1434 C C . PRO A 1 176 ? 16.761 -10.846 5.038 1.00 89.44 176 PRO A C 1
ATOM 1436 O O . PRO A 1 176 ? 16.781 -11.378 6.147 1.00 89.44 176 PRO A O 1
ATOM 1439 N N . MET A 1 177 ? 16.738 -11.553 3.909 1.00 88.88 177 MET A N 1
ATOM 1440 C CA . MET A 1 177 ? 16.837 -13.014 3.865 1.00 88.88 177 MET A CA 1
ATOM 1441 C C . MET A 1 177 ? 18.070 -13.419 3.062 1.00 88.88 177 MET A C 1
ATOM 1443 O O . MET A 1 177 ? 18.359 -12.810 2.038 1.00 88.88 177 MET A O 1
ATOM 1447 N N . GLN A 1 178 ? 18.749 -14.486 3.485 1.00 80.88 178 GLN A N 1
ATOM 1448 C CA . GLN A 1 178 ? 20.027 -14.915 2.902 1.00 80.88 178 GLN A CA 1
ATOM 1449 C C . GLN A 1 178 ? 19.951 -15.263 1.403 1.00 80.88 178 GLN A C 1
ATOM 1451 O O . GLN A 1 178 ? 20.912 -15.060 0.671 1.00 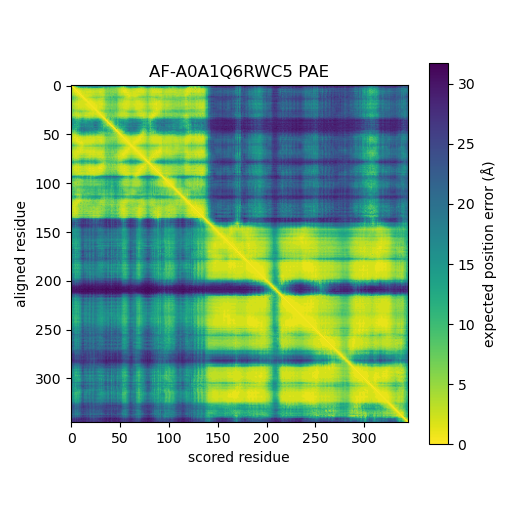80.88 178 GLN A O 1
ATOM 1456 N N . HIS A 1 179 ? 18.814 -15.783 0.930 1.00 82.88 179 HIS A N 1
ATOM 1457 C CA . HIS A 1 179 ? 18.662 -16.285 -0.445 1.00 82.88 179 HIS A CA 1
ATOM 1458 C C . HIS A 1 179 ? 17.606 -15.536 -1.265 1.00 82.88 179 HIS A C 1
ATOM 1460 O O . HIS A 1 179 ? 17.167 -16.032 -2.300 1.00 82.88 179 HIS A O 1
ATOM 1466 N N . ARG A 1 180 ? 17.165 -14.361 -0.804 1.00 91.00 180 ARG A N 1
ATOM 1467 C CA . ARG A 1 180 ? 16.170 -13.550 -1.512 1.00 91.00 180 ARG A CA 1
ATOM 1468 C C . ARG A 1 180 ? 16.617 -12.099 -1.565 1.00 91.00 180 ARG A C 1
ATOM 1470 O O . ARG A 1 180 ? 16.710 -11.453 -0.524 1.00 91.00 180 ARG A O 1
ATOM 1477 N N . GLY A 1 181 ? 16.806 -11.591 -2.780 1.00 94.06 181 GLY A N 1
ATOM 1478 C CA . GLY A 1 181 ? 17.125 -10.185 -3.008 1.00 94.06 181 GLY A CA 1
ATOM 1479 C C . GLY A 1 181 ? 15.965 -9.244 -2.731 1.00 94.06 181 GLY A C 1
ATOM 1480 O O . GLY A 1 181 ? 14.792 -9.600 -2.837 1.00 94.06 181 GLY A O 1
ATOM 1481 N N . GLU A 1 182 ? 16.288 -8.003 -2.404 1.00 95.62 182 GLU A N 1
ATOM 1482 C CA . GLU A 1 182 ? 15.300 -6.974 -2.105 1.00 95.62 182 GLU A CA 1
ATOM 1483 C C . GLU A 1 182 ? 14.560 -6.507 -3.361 1.00 95.62 182 GLU A C 1
ATOM 1485 O O . GLU A 1 182 ? 13.373 -6.201 -3.291 1.00 95.62 182 GLU A O 1
ATOM 1490 N N . PHE A 1 183 ? 15.187 -6.563 -4.540 1.00 97.19 183 PHE A N 1
ATOM 1491 C CA . PHE A 1 183 ? 14.467 -6.332 -5.797 1.00 97.19 183 PHE A CA 1
ATOM 1492 C C . PHE A 1 183 ? 13.539 -7.496 -6.164 1.00 97.19 183 PHE A C 1
ATOM 1494 O O . PHE A 1 183 ? 12.466 -7.277 -6.724 1.00 97.19 183 PHE A O 1
ATOM 1501 N N . GLN A 1 184 ? 13.899 -8.732 -5.798 1.00 96.69 184 GLN A N 1
ATOM 1502 C CA . GLN A 1 184 ? 12.980 -9.869 -5.902 1.00 96.69 184 GLN A CA 1
ATOM 1503 C C . GLN A 1 184 ? 11.793 -9.679 -4.952 1.00 96.69 184 GLN A C 1
ATOM 1505 O O . GLN A 1 184 ? 10.646 -9.906 -5.329 1.00 96.69 184 GLN A O 1
ATOM 1510 N N . ARG A 1 185 ? 12.047 -9.198 -3.733 1.00 95.94 185 ARG A N 1
ATOM 1511 C CA . ARG A 1 185 ? 10.991 -8.843 -2.784 1.00 95.94 185 ARG A CA 1
ATOM 1512 C C . ARG A 1 185 ? 10.066 -7.770 -3.360 1.00 95.94 185 ARG A C 1
ATOM 1514 O O . ARG A 1 185 ? 8.855 -7.923 -3.260 1.00 95.94 185 ARG A O 1
ATOM 1521 N N . ASP A 1 186 ? 10.595 -6.718 -3.979 1.00 97.56 186 ASP A N 1
ATOM 1522 C CA . ASP A 1 186 ? 9.772 -5.695 -4.637 1.00 97.56 186 ASP A CA 1
ATOM 1523 C C . ASP A 1 186 ? 8.879 -6.291 -5.734 1.00 97.56 186 ASP A C 1
ATOM 1525 O O . ASP A 1 186 ? 7.680 -6.007 -5.772 1.00 97.56 186 ASP A O 1
ATOM 1529 N N . TYR A 1 187 ? 9.443 -7.157 -6.582 1.00 97.69 187 TYR A N 1
ATOM 1530 C CA . TYR A 1 187 ? 8.697 -7.900 -7.599 1.00 97.69 187 TYR A CA 1
ATOM 1531 C C . TYR A 1 187 ? 7.534 -8.692 -6.981 1.00 97.69 187 TYR A C 1
ATOM 1533 O O . TYR A 1 187 ? 6.387 -8.537 -7.405 1.00 97.69 187 TYR A O 1
ATOM 1541 N N . GLU A 1 188 ? 7.806 -9.490 -5.944 1.00 96.31 188 GLU A N 1
ATOM 1542 C CA . GLU A 1 188 ? 6.803 -10.309 -5.249 1.00 96.31 188 GLU A CA 1
ATOM 1543 C C . GLU A 1 188 ? 5.669 -9.435 -4.691 1.00 96.31 188 GLU A C 1
ATOM 1545 O O . GLU A 1 188 ? 4.489 -9.716 -4.912 1.00 96.31 188 GLU A O 1
ATOM 1550 N N . ARG A 1 189 ? 6.013 -8.324 -4.028 1.00 95.88 189 ARG A N 1
ATOM 1551 C CA . ARG A 1 189 ? 5.029 -7.381 -3.475 1.00 95.88 189 ARG A CA 1
ATOM 1552 C C . ARG A 1 189 ? 4.117 -6.801 -4.552 1.00 95.88 189 ARG A C 1
ATOM 1554 O O . ARG A 1 189 ? 2.905 -6.741 -4.362 1.00 95.88 189 ARG A O 1
ATOM 1561 N N . ILE A 1 190 ? 4.677 -6.416 -5.697 1.00 96.56 190 ILE A N 1
ATOM 1562 C CA . ILE A 1 190 ? 3.891 -5.882 -6.813 1.00 96.56 190 ILE A CA 1
ATOM 1563 C C . ILE A 1 190 ? 2.951 -6.955 -7.367 1.00 96.56 190 ILE A C 1
ATOM 1565 O O . ILE A 1 190 ? 1.762 -6.679 -7.531 1.00 96.56 190 ILE A O 1
ATOM 1569 N N . VAL A 1 191 ? 3.442 -8.174 -7.606 1.00 95.31 191 VAL A N 1
ATOM 1570 C CA . VAL A 1 191 ? 2.642 -9.286 -8.152 1.00 95.31 191 VAL A CA 1
ATOM 1571 C C . VAL A 1 191 ? 1.455 -9.641 -7.247 1.00 95.31 191 VAL A C 1
ATOM 1573 O O . VAL A 1 191 ? 0.359 -9.900 -7.751 1.00 95.31 191 VAL A O 1
ATOM 1576 N N . HIS A 1 192 ? 1.636 -9.614 -5.924 1.00 92.69 192 HIS A N 1
ATOM 1577 C CA . HIS A 1 192 ? 0.583 -9.953 -4.957 1.00 92.69 192 HIS A CA 1
ATOM 1578 C C . HIS A 1 192 ? -0.393 -8.800 -4.642 1.00 92.69 192 HIS A C 1
ATOM 1580 O O . HIS A 1 192 ? -1.508 -9.041 -4.147 1.00 92.69 192 HIS A O 1
ATOM 1586 N N . SER A 1 193 ? -0.044 -7.571 -5.031 1.00 92.81 193 SER A N 1
ATOM 1587 C CA . SER A 1 193 ? -0.857 -6.382 -4.775 1.00 92.81 193 SER A CA 1
ATOM 1588 C C . SER A 1 193 ? -2.275 -6.466 -5.365 1.00 92.81 193 SER A C 1
ATOM 1590 O O . SER A 1 193 ? -2.563 -7.134 -6.372 1.00 92.81 193 SER A O 1
ATOM 1592 N N . LYS A 1 194 ? -3.224 -5.758 -4.743 1.00 90.31 194 LYS A N 1
ATOM 1593 C CA . LYS A 1 194 ? -4.593 -5.626 -5.270 1.00 90.31 194 LYS A CA 1
ATOM 1594 C C . LYS A 1 194 ? -4.586 -4.797 -6.561 1.00 90.31 194 LYS A C 1
ATOM 1596 O O . LYS A 1 194 ? -5.364 -5.075 -7.473 1.00 90.31 194 LYS A O 1
ATOM 1601 N N . ALA A 1 195 ? -3.716 -3.798 -6.658 1.00 90.94 195 ALA A N 1
ATOM 1602 C CA . ALA A 1 195 ? -3.568 -2.906 -7.795 1.00 90.94 195 ALA A CA 1
ATOM 1603 C C . ALA A 1 195 ? -3.107 -3.648 -9.052 1.00 90.94 195 ALA A C 1
ATOM 1605 O O . ALA A 1 195 ? -3.696 -3.437 -10.114 1.00 90.94 195 ALA A O 1
ATOM 1606 N N . PHE A 1 196 ? -2.135 -4.559 -8.923 1.00 92.50 196 PHE A N 1
ATOM 1607 C CA . PHE A 1 196 ? -1.692 -5.406 -10.029 1.00 92.50 196 PHE A CA 1
ATOM 1608 C C . PHE A 1 196 ? -2.813 -6.338 -10.501 1.00 92.50 196 PHE A C 1
ATOM 1610 O O . PHE A 1 196 ? -3.126 -6.375 -11.690 1.00 92.50 196 PHE A O 1
ATOM 1617 N N . ARG A 1 197 ? -3.519 -7.005 -9.574 1.00 88.62 197 ARG A N 1
ATOM 1618 C CA . ARG A 1 197 ? -4.677 -7.860 -9.908 1.00 88.62 197 ARG A CA 1
ATOM 1619 C C . ARG A 1 197 ? -5.787 -7.114 -10.647 1.00 88.62 197 ARG A C 1
ATOM 1621 O O . ARG A 1 197 ? -6.319 -7.623 -11.628 1.00 88.62 197 ARG A O 1
ATOM 1628 N N . ARG A 1 198 ? -6.082 -5.871 -10.253 1.00 86.00 198 ARG A N 1
ATOM 1629 C CA . ARG A 1 198 ? -7.071 -5.010 -10.932 1.00 86.00 198 ARG A CA 1
ATOM 1630 C C . ARG A 1 198 ? -6.701 -4.660 -12.377 1.00 86.00 198 ARG A C 1
ATOM 1632 O O . ARG A 1 198 ? -7.531 -4.093 -13.081 1.00 86.00 198 ARG A O 1
ATOM 1639 N N . MET A 1 199 ? -5.484 -4.952 -12.843 1.00 82.94 199 MET A N 1
ATOM 1640 C CA . MET A 1 199 ? -5.114 -4.752 -14.248 1.00 82.94 199 MET A CA 1
ATOM 1641 C C . MET A 1 199 ? -5.713 -5.800 -15.192 1.00 82.94 199 MET A C 1
ATOM 1643 O O . MET A 1 199 ? -5.743 -5.537 -16.396 1.00 82.94 199 MET A O 1
ATOM 1647 N N . VAL A 1 200 ? -6.215 -6.936 -14.682 1.00 78.12 200 VAL A N 1
ATOM 1648 C CA . VAL A 1 200 ? -6.984 -7.910 -15.485 1.00 78.12 200 VAL A CA 1
ATOM 1649 C C . VAL A 1 200 ? -8.203 -7.230 -16.105 1.00 78.12 200 VAL A C 1
ATOM 1651 O O . VAL A 1 200 ? -8.417 -7.325 -17.308 1.00 78.12 200 VAL A O 1
ATOM 1654 N N . ASP A 1 201 ? -8.938 -6.456 -15.307 1.00 63.31 201 ASP A N 1
ATOM 1655 C CA . ASP A 1 201 ? -10.215 -5.858 -15.716 1.00 63.31 201 ASP A CA 1
ATOM 1656 C C . ASP A 1 201 ? -10.053 -4.516 -16.449 1.00 63.31 201 ASP A C 1
ATOM 1658 O O . ASP A 1 201 ? -11.027 -3.890 -16.874 1.00 63.31 201 ASP A O 1
ATOM 1662 N N . LYS A 1 202 ? -8.814 -4.031 -16.608 1.00 64.56 202 LYS A N 1
ATOM 1663 C CA . LYS A 1 202 ? -8.531 -2.784 -17.325 1.00 64.56 202 LYS A CA 1
ATOM 1664 C C . LYS A 1 202 ? -8.272 -3.089 -18.795 1.00 64.56 202 LYS A C 1
ATOM 1666 O O . LYS A 1 202 ? -7.178 -3.510 -19.175 1.00 64.56 202 LYS A O 1
ATOM 1671 N N . ALA A 1 203 ? -9.268 -2.797 -19.627 1.00 56.59 203 ALA A N 1
ATOM 1672 C CA . ALA A 1 203 ? -9.106 -2.809 -21.074 1.00 56.59 203 ALA A CA 1
ATOM 1673 C C . ALA A 1 203 ? -8.002 -1.824 -21.498 1.00 56.59 203 ALA A C 1
ATOM 1675 O O . ALA A 1 203 ? -8.023 -0.639 -21.137 1.00 56.59 203 ALA A O 1
ATOM 1676 N N . GLN A 1 204 ? -7.048 -2.304 -22.294 1.00 55.59 204 GLN A N 1
ATOM 1677 C CA . GLN A 1 204 ? -6.240 -1.426 -23.126 1.00 55.59 204 GLN A CA 1
ATOM 1678 C C . GLN A 1 204 ? -7.146 -0.988 -24.287 1.00 55.59 204 GLN A C 1
ATOM 1680 O O . GLN A 1 204 ? -7.756 -1.822 -24.948 1.00 55.59 204 GLN A O 1
ATOM 1685 N N . VAL A 1 205 ? -7.337 0.322 -24.458 1.00 52.59 205 VAL A N 1
ATOM 1686 C CA . VAL A 1 205 ? -8.233 0.916 -25.471 1.00 52.59 205 VAL A CA 1
ATOM 1687 C C . VAL A 1 205 ? -8.017 0.252 -26.835 1.00 52.59 205 VAL A C 1
ATOM 1689 O O . VAL A 1 205 ? -6.879 0.255 -27.277 1.00 52.59 205 VAL A O 1
ATOM 1692 N N . PHE A 1 206 ? -9.070 -0.269 -27.485 1.00 51.41 206 PHE A N 1
ATOM 1693 C CA . PHE A 1 206 ? -9.534 0.153 -28.820 1.00 51.41 206 PHE A CA 1
ATOM 1694 C C . PHE A 1 206 ? -10.916 -0.428 -29.184 1.00 51.41 206 PHE A C 1
ATOM 1696 O O . PHE A 1 206 ? -11.344 -1.451 -28.660 1.00 51.41 206 PHE A O 1
ATOM 1703 N N . SER A 1 207 ? -11.605 0.335 -30.044 1.00 40.91 207 SER A N 1
ATOM 1704 C CA . SER A 1 207 ? -12.947 0.186 -30.627 1.00 40.91 207 SER A CA 1
ATOM 1705 C C . SER A 1 207 ? -13.511 -1.239 -30.669 1.00 40.91 207 SER A C 1
ATOM 1707 O O . SER A 1 207 ? -12.872 -2.148 -31.185 1.00 40.91 207 SER A O 1
ATOM 1709 N N . ALA A 1 208 ? -14.767 -1.396 -30.240 1.00 38.56 208 ALA A N 1
ATOM 1710 C CA . ALA A 1 208 ? -15.558 -2.633 -30.244 1.00 38.56 208 ALA A CA 1
ATOM 1711 C C . ALA A 1 208 ? -15.816 -3.253 -31.643 1.00 38.56 208 ALA A C 1
ATOM 1713 O O . ALA A 1 208 ? -16.692 -4.098 -31.801 1.00 38.56 208 ALA A O 1
ATOM 1714 N N . SER A 1 209 ? -15.074 -2.847 -32.673 1.00 41.66 209 SER A N 1
ATOM 1715 C CA . SER A 1 209 ? -15.196 -3.352 -34.037 1.00 41.66 209 SER A CA 1
ATOM 1716 C C . SER A 1 209 ? -13.918 -4.091 -34.452 1.00 41.66 209 SER A C 1
ATOM 1718 O O . SER A 1 209 ? -12.947 -3.471 -34.870 1.00 41.66 209 SER A O 1
ATOM 1720 N N . LYS A 1 210 ? -14.003 -5.432 -34.402 1.00 34.88 210 LYS A N 1
ATOM 1721 C CA . LYS A 1 210 ? -13.089 -6.481 -34.920 1.00 34.88 210 LYS A CA 1
ATOM 1722 C C . LYS A 1 210 ? -12.089 -7.111 -33.926 1.00 34.88 210 LYS A C 1
ATOM 1724 O O . LYS A 1 210 ? -11.009 -6.584 -33.707 1.00 34.88 210 LYS A O 1
ATOM 1729 N N . GLY A 1 211 ? -12.405 -8.342 -33.506 1.00 36.12 211 GLY A N 1
ATOM 1730 C CA . GLY A 1 211 ? -11.470 -9.477 -33.607 1.00 36.12 211 GLY A CA 1
ATOM 1731 C C . GLY A 1 211 ? -10.623 -9.858 -32.383 1.00 36.12 211 GLY A C 1
ATOM 1732 O O . GLY A 1 211 ? -9.507 -9.381 -32.223 1.00 36.12 211 GLY A O 1
ATOM 1733 N N . ASP A 1 212 ? -11.146 -10.794 -31.591 1.00 41.34 212 ASP A N 1
ATOM 1734 C CA . ASP A 1 212 ? -10.510 -11.992 -30.995 1.00 41.34 212 ASP A CA 1
ATOM 1735 C C . ASP A 1 212 ? -9.167 -11.983 -30.227 1.00 41.34 212 ASP A C 1
ATOM 1737 O O . ASP A 1 212 ? -8.764 -13.036 -29.744 1.00 41.34 212 ASP A O 1
ATOM 1741 N N . TYR A 1 213 ? -8.497 -10.852 -29.977 1.00 42.28 213 TYR A N 1
ATOM 1742 C CA . TYR A 1 213 ? -7.361 -10.815 -29.030 1.00 42.28 213 TYR A CA 1
ATOM 1743 C C . TYR A 1 213 ? -7.365 -9.549 -28.168 1.00 42.28 213 TYR A C 1
ATOM 1745 O O . TYR A 1 213 ? -6.575 -8.622 -28.361 1.00 42.28 213 TYR A O 1
ATOM 1753 N N . TYR A 1 214 ? -8.261 -9.507 -27.183 1.00 52.22 214 TYR A N 1
ATOM 1754 C CA . TYR A 1 214 ? -8.327 -8.423 -26.204 1.00 52.22 214 TYR A CA 1
ATOM 1755 C C . TYR A 1 214 ? -7.113 -8.472 -25.266 1.00 52.22 214 TYR A C 1
ATOM 1757 O O . TYR A 1 214 ? -7.080 -9.245 -24.310 1.00 52.22 214 TYR A O 1
ATOM 1765 N N . ARG A 1 215 ? -6.096 -7.640 -25.517 1.00 56.44 215 ARG A N 1
ATOM 1766 C CA . ARG A 1 215 ? -5.011 -7.441 -24.548 1.00 56.44 215 ARG A CA 1
ATOM 1767 C C . ARG A 1 215 ? -5.521 -6.587 -23.389 1.00 56.44 215 ARG A C 1
ATOM 1769 O O . ARG A 1 215 ? -5.926 -5.438 -23.565 1.00 56.44 215 ARG A O 1
ATOM 1776 N N . THR A 1 216 ? -5.510 -7.154 -22.190 1.00 74.31 216 THR A N 1
ATOM 1777 C CA . THR A 1 216 ? -5.706 -6.403 -20.946 1.00 74.31 216 THR A CA 1
ATOM 1778 C C . THR A 1 216 ? -4.419 -5.662 -20.600 1.00 74.31 216 THR A C 1
ATOM 1780 O O . THR A 1 216 ? -3.336 -6.031 -21.072 1.00 74.31 216 THR A O 1
ATOM 1783 N N . ARG A 1 217 ? -4.495 -4.653 -19.725 1.00 80.88 217 ARG A N 1
ATOM 1784 C CA . ARG A 1 217 ? -3.275 -4.032 -19.188 1.00 80.88 217 ARG A CA 1
ATOM 1785 C C . ARG A 1 217 ? -2.351 -5.055 -18.552 1.00 80.88 217 ARG A C 1
ATOM 1787 O O . ARG A 1 217 ? -1.156 -4.978 -18.784 1.00 80.88 217 ARG A O 1
ATOM 1794 N N . MET A 1 218 ? -2.894 -6.057 -17.858 1.00 86.50 218 MET A N 1
ATOM 1795 C CA . MET A 1 218 ? -2.075 -7.134 -17.304 1.00 86.50 218 MET A CA 1
ATOM 1796 C C . MET A 1 218 ? -1.254 -7.849 -18.384 1.00 86.50 218 MET A C 1
ATOM 1798 O O . MET A 1 218 ? -0.046 -7.986 -18.220 1.00 86.50 218 MET A O 1
ATOM 1802 N N . THR A 1 219 ? -1.864 -8.237 -19.509 1.00 86.62 219 THR A N 1
ATOM 1803 C CA . THR A 1 219 ? -1.123 -8.904 -20.598 1.00 86.62 219 THR A CA 1
ATOM 1804 C C . THR A 1 219 ? -0.079 -7.994 -21.248 1.00 86.62 219 THR A C 1
ATOM 1806 O O . THR A 1 219 ? 0.999 -8.457 -21.617 1.00 86.62 219 THR A O 1
ATOM 1809 N N . HIS A 1 220 ? -0.357 -6.690 -21.353 1.00 87.06 220 HIS A N 1
ATOM 1810 C CA . HIS A 1 220 ? 0.623 -5.710 -21.815 1.00 87.06 220 HIS A CA 1
ATOM 1811 C C . HIS A 1 220 ? 1.810 -5.618 -20.856 1.00 87.06 220 HIS A C 1
ATOM 1813 O O . HIS A 1 220 ? 2.951 -5.783 -21.277 1.00 87.06 220 HIS A O 1
ATOM 1819 N N . THR A 1 221 ? 1.542 -5.412 -19.568 1.00 91.00 221 THR A N 1
ATOM 1820 C CA . THR A 1 221 ? 2.559 -5.299 -18.524 1.00 91.00 221 THR A CA 1
ATOM 1821 C C . THR A 1 221 ? 3.407 -6.573 -18.428 1.00 91.00 221 THR A C 1
ATOM 1823 O O . THR A 1 221 ? 4.627 -6.488 -18.323 1.00 91.00 221 THR A O 1
ATOM 1826 N N . GLN A 1 222 ? 2.800 -7.758 -18.553 1.00 92.81 222 GLN A N 1
ATOM 1827 C CA . GLN A 1 222 ? 3.526 -9.032 -18.604 1.00 92.81 222 GLN A CA 1
ATOM 1828 C C . GLN A 1 222 ? 4.445 -9.134 -19.829 1.00 92.81 222 GLN A C 1
ATOM 1830 O O . GLN A 1 222 ? 5.596 -9.545 -19.692 1.00 92.81 222 GLN A O 1
ATOM 1835 N N . ALA A 1 223 ? 3.979 -8.724 -21.014 1.00 93.06 223 ALA A N 1
ATOM 1836 C CA . ALA A 1 223 ? 4.811 -8.696 -22.216 1.00 93.06 223 ALA A CA 1
ATOM 1837 C C . ALA A 1 223 ? 5.984 -7.708 -22.080 1.00 93.06 223 ALA A C 1
ATOM 1839 O O . ALA A 1 223 ? 7.110 -8.042 -22.442 1.00 93.06 223 ALA A O 1
ATOM 1840 N N . VAL A 1 224 ? 5.740 -6.519 -21.512 1.00 94.19 224 VAL A N 1
ATOM 1841 C CA . VAL A 1 224 ? 6.792 -5.535 -21.203 1.00 94.19 224 VAL A CA 1
ATOM 1842 C C . VAL A 1 224 ? 7.813 -6.130 -20.233 1.00 94.19 224 VAL A C 1
ATOM 1844 O O . VAL A 1 224 ? 9.006 -6.020 -20.490 1.00 94.19 224 VAL A O 1
ATOM 1847 N N . SER A 1 225 ? 7.365 -6.819 -19.177 1.00 96.56 225 SER A N 1
ATOM 1848 C CA . SER A 1 225 ? 8.246 -7.493 -18.213 1.00 96.56 225 SER A CA 1
ATOM 1849 C C . SER A 1 225 ? 9.140 -8.542 -18.875 1.00 96.56 225 SER A C 1
ATOM 1851 O O . SER A 1 225 ? 10.348 -8.530 -18.657 1.00 96.56 225 SER A O 1
ATOM 1853 N N . GLN A 1 226 ? 8.584 -9.407 -19.732 1.00 97.00 226 GLN A N 1
ATOM 1854 C CA . GLN A 1 226 ? 9.375 -10.424 -20.437 1.00 97.00 226 GLN A CA 1
ATOM 1855 C C . GLN A 1 226 ? 10.410 -9.817 -21.392 1.00 97.00 226 GLN A C 1
ATOM 1857 O O . GLN A 1 226 ? 11.561 -10.251 -21.405 1.00 97.00 226 GLN A O 1
ATOM 1862 N N . ILE A 1 227 ? 10.027 -8.799 -22.170 1.00 97.69 227 ILE A N 1
ATOM 1863 C CA . ILE A 1 227 ? 10.952 -8.111 -23.083 1.00 97.69 227 ILE A CA 1
ATOM 1864 C C . ILE A 1 227 ? 12.058 -7.411 -22.285 1.00 97.69 227 ILE A C 1
ATOM 1866 O O . ILE A 1 227 ? 13.236 -7.545 -22.612 1.00 97.69 227 ILE A O 1
ATOM 1870 N N . ALA A 1 228 ? 11.689 -6.691 -21.223 1.00 97.31 228 ALA A N 1
ATOM 1871 C CA . ALA A 1 228 ? 12.635 -5.973 -20.381 1.00 97.31 228 ALA A CA 1
ATOM 1872 C C . ALA A 1 228 ? 13.620 -6.932 -19.698 1.00 97.31 228 ALA A C 1
ATOM 1874 O O . ALA A 1 228 ? 14.818 -6.659 -19.687 1.00 97.31 228 ALA A O 1
ATOM 1875 N N . ARG A 1 229 ? 13.145 -8.090 -19.219 1.00 97.12 229 ARG A N 1
ATOM 1876 C CA . ARG A 1 229 ? 13.997 -9.150 -18.673 1.00 97.12 229 ARG A CA 1
ATOM 1877 C C . ARG A 1 229 ? 15.008 -9.661 -19.697 1.00 97.12 229 ARG A C 1
ATOM 1879 O O . ARG A 1 229 ? 16.183 -9.735 -19.366 1.00 97.12 229 ARG A O 1
ATOM 1886 N N . GLY A 1 230 ? 14.583 -9.968 -20.925 1.00 97.69 230 GLY A N 1
ATOM 1887 C CA . GLY A 1 230 ? 15.498 -10.442 -21.972 1.00 97.69 230 GLY A CA 1
ATOM 1888 C C . GLY A 1 230 ? 16.581 -9.414 -22.327 1.00 97.69 230 GLY A C 1
ATOM 1889 O O . GLY A 1 230 ? 17.738 -9.769 -22.537 1.00 97.69 230 GLY A O 1
ATOM 1890 N N . ILE A 1 231 ? 16.230 -8.123 -22.326 1.00 97.94 231 ILE A N 1
ATOM 1891 C CA . ILE A 1 231 ? 17.200 -7.032 -22.507 1.00 97.94 231 ILE A CA 1
ATOM 1892 C C . ILE A 1 231 ? 18.159 -6.953 -21.311 1.00 97.94 231 ILE A C 1
ATOM 1894 O O . ILE A 1 231 ? 19.368 -6.838 -21.504 1.00 97.94 231 ILE A O 1
ATOM 1898 N N . ALA A 1 232 ? 17.638 -7.020 -20.082 1.00 97.44 232 ALA A N 1
ATOM 1899 C CA . ALA A 1 232 ? 18.449 -6.975 -18.870 1.00 97.44 232 ALA A CA 1
ATOM 1900 C C . ALA A 1 232 ? 19.434 -8.146 -18.802 1.00 97.44 232 ALA A C 1
ATOM 1902 O O . ALA A 1 232 ? 20.609 -7.927 -18.525 1.00 97.44 232 ALA A O 1
ATOM 1903 N N . GLU A 1 233 ? 18.986 -9.358 -19.123 1.00 96.62 233 GLU A N 1
ATOM 1904 C CA . GLU A 1 233 ? 19.824 -10.555 -19.179 1.00 96.62 233 GLU A CA 1
ATOM 1905 C C . GLU A 1 233 ? 20.973 -10.391 -20.183 1.00 96.62 233 GLU A C 1
ATOM 1907 O O . GLU A 1 233 ? 22.136 -10.560 -19.819 1.00 96.62 233 GLU A O 1
ATOM 1912 N N . GLY A 1 234 ? 20.676 -9.963 -21.417 1.00 96.62 234 GLY A N 1
ATOM 1913 C CA . GLY A 1 234 ? 21.696 -9.753 -22.451 1.00 96.62 234 GLY A CA 1
ATOM 1914 C C . GLY A 1 234 ? 22.725 -8.664 -22.117 1.00 96.62 234 GLY A C 1
ATOM 1915 O O . GLY A 1 234 ? 23.838 -8.689 -22.638 1.00 96.62 234 GLY A O 1
ATOM 1916 N N . LEU A 1 235 ? 22.371 -7.719 -21.242 1.00 97.19 235 LEU A N 1
ATOM 1917 C CA . LEU A 1 235 ? 23.244 -6.632 -20.785 1.00 97.19 235 LEU A CA 1
ATOM 1918 C C . LEU A 1 235 ? 23.895 -6.901 -19.417 1.00 97.19 235 LEU A C 1
ATOM 1920 O O . LEU A 1 235 ? 24.651 -6.058 -18.933 1.00 97.19 235 LEU A O 1
ATOM 1924 N N . GLY A 1 236 ? 23.601 -8.036 -18.774 1.00 97.06 236 GLY A N 1
ATOM 1925 C CA . GLY A 1 236 ? 24.062 -8.332 -17.416 1.00 97.06 236 GLY A CA 1
ATOM 1926 C C . GLY A 1 236 ? 23.509 -7.363 -16.362 1.00 97.06 236 GLY A C 1
ATOM 1927 O O . GLY A 1 236 ? 24.219 -6.995 -15.430 1.00 97.06 236 GLY A O 1
ATOM 1928 N N . LEU A 1 237 ? 22.270 -6.896 -16.516 1.00 97.69 237 LEU A N 1
ATOM 1929 C CA . LEU A 1 237 ? 21.581 -6.018 -15.566 1.00 97.69 237 LEU A CA 1
ATOM 1930 C C . LEU A 1 237 ? 20.725 -6.819 -14.577 1.00 97.69 237 LEU A C 1
ATOM 1932 O O . LEU A 1 237 ? 20.419 -7.992 -14.785 1.00 97.69 237 LEU A O 1
ATOM 1936 N N . ASN A 1 238 ? 20.300 -6.168 -13.493 1.00 97.31 238 ASN A N 1
ATOM 1937 C CA . ASN A 1 238 ? 19.470 -6.797 -12.472 1.00 97.31 238 ASN A CA 1
ATOM 1938 C C . ASN A 1 238 ? 18.062 -7.107 -13.007 1.00 97.31 238 ASN A C 1
ATOM 1940 O O . ASN A 1 238 ? 17.237 -6.205 -13.194 1.00 97.31 238 ASN A O 1
ATOM 1944 N N . MET A 1 239 ? 17.794 -8.389 -13.266 1.00 97.12 239 MET A N 1
ATOM 1945 C CA . MET A 1 239 ? 16.521 -8.840 -13.830 1.00 97.12 239 MET A CA 1
ATOM 1946 C C . MET A 1 239 ? 15.347 -8.582 -12.882 1.00 97.12 239 MET A C 1
ATOM 1948 O O . MET A 1 239 ? 14.333 -8.062 -13.333 1.00 97.12 239 MET A O 1
ATOM 1952 N N . TYR A 1 240 ? 15.491 -8.848 -11.578 1.00 97.56 240 TYR A N 1
ATOM 1953 C CA . TYR A 1 240 ? 14.397 -8.642 -10.624 1.00 97.56 240 TYR A CA 1
ATOM 1954 C C . TYR A 1 240 ? 14.005 -7.172 -10.491 1.00 97.56 240 TYR A C 1
ATOM 1956 O O . TYR A 1 240 ? 12.816 -6.865 -10.494 1.00 97.56 240 TYR A O 1
ATOM 1964 N N . LEU A 1 241 ? 14.979 -6.255 -10.449 1.00 97.75 241 LEU A N 1
ATOM 1965 C CA . LEU A 1 241 ? 14.688 -4.817 -10.467 1.00 97.75 241 LEU A CA 1
ATOM 1966 C C . LEU A 1 241 ? 13.960 -4.424 -11.759 1.00 97.75 241 LEU A C 1
ATOM 1968 O O . LEU A 1 241 ? 12.970 -3.696 -11.729 1.00 97.75 241 LEU A O 1
ATOM 1972 N N . THR A 1 242 ? 14.433 -4.937 -12.895 1.00 97.94 242 THR A N 1
ATOM 1973 C CA . THR A 1 242 ? 13.843 -4.654 -14.208 1.00 97.94 242 THR A CA 1
ATOM 1974 C C . THR A 1 242 ? 12.394 -5.135 -14.288 1.00 97.94 242 THR A C 1
ATOM 1976 O O . THR A 1 242 ? 11.517 -4.391 -14.727 1.00 97.94 242 THR A O 1
ATOM 1979 N N . GLU A 1 243 ? 12.122 -6.355 -13.827 1.00 98.00 243 GLU A N 1
ATOM 1980 C CA . GLU A 1 243 ? 10.775 -6.920 -13.793 1.00 98.00 243 GLU A CA 1
ATOM 1981 C C . GLU A 1 243 ? 9.881 -6.198 -12.782 1.00 98.00 243 GLU A C 1
ATOM 1983 O O . GLU A 1 243 ? 8.743 -5.878 -13.113 1.00 98.00 243 GLU A O 1
ATOM 1988 N N . ALA A 1 244 ? 10.378 -5.861 -11.588 1.00 98.06 244 ALA A N 1
ATOM 1989 C CA . ALA A 1 244 ? 9.618 -5.089 -10.605 1.00 98.06 244 ALA A CA 1
ATOM 1990 C C . ALA A 1 244 ? 9.177 -3.731 -11.179 1.00 98.06 244 ALA A C 1
ATOM 1992 O O . ALA A 1 244 ? 7.999 -3.376 -11.109 1.00 98.06 244 ALA A O 1
ATOM 1993 N N . ILE A 1 245 ? 10.089 -3.006 -11.837 1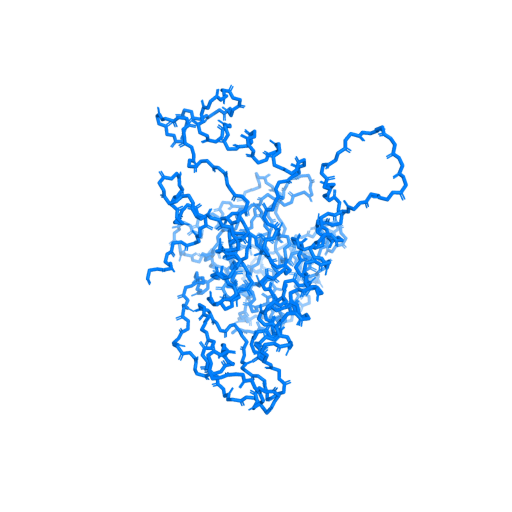.00 98.25 245 ILE A N 1
ATOM 1994 C CA . ILE A 1 245 ? 9.775 -1.744 -12.523 1.00 98.25 245 ILE A CA 1
ATOM 1995 C C . ILE A 1 245 ? 8.736 -1.976 -13.624 1.00 98.25 245 ILE A C 1
ATOM 1997 O O . ILE A 1 245 ? 7.728 -1.266 -13.687 1.00 98.25 245 ILE A O 1
ATOM 2001 N N . ALA A 1 246 ? 8.959 -2.973 -14.482 1.00 96.81 246 ALA A N 1
ATOM 2002 C CA . ALA A 1 246 ? 8.075 -3.277 -15.599 1.00 96.81 246 ALA A CA 1
ATOM 2003 C C . ALA A 1 246 ? 6.670 -3.686 -15.138 1.00 96.81 246 ALA A C 1
ATOM 2005 O O . ALA A 1 246 ? 5.695 -3.279 -15.762 1.00 96.81 246 ALA A O 1
ATOM 2006 N N . LEU A 1 247 ? 6.531 -4.430 -14.042 1.00 96.50 247 LEU A N 1
ATOM 2007 C CA . LEU A 1 247 ? 5.230 -4.799 -13.486 1.00 96.50 247 LEU A CA 1
ATOM 2008 C C . LEU A 1 247 ? 4.551 -3.640 -12.749 1.00 96.50 247 LEU A C 1
ATOM 2010 O O . LEU A 1 247 ? 3.331 -3.484 -12.828 1.00 96.50 247 LEU A O 1
ATOM 2014 N N . GLY A 1 248 ? 5.336 -2.810 -12.063 1.00 95.31 248 GLY A N 1
ATOM 2015 C CA . GLY A 1 248 ? 4.847 -1.684 -11.277 1.00 95.31 248 GLY A CA 1
ATOM 2016 C C . GLY A 1 248 ? 4.441 -0.463 -12.104 1.00 95.31 248 GLY A C 1
ATOM 2017 O O . GLY A 1 248 ? 3.571 0.290 -11.670 1.00 95.31 248 GLY A O 1
ATOM 2018 N N . HIS A 1 249 ? 5.022 -0.244 -13.291 1.00 93.69 249 HIS A N 1
ATOM 2019 C CA . HIS A 1 249 ? 4.910 1.043 -14.002 1.00 93.69 249 HIS A CA 1
ATOM 2020 C C . HIS A 1 249 ? 3.466 1.501 -14.268 1.00 93.69 249 HIS A C 1
ATOM 2022 O O . HIS A 1 249 ? 3.182 2.703 -14.267 1.00 93.69 249 HIS A O 1
ATOM 2028 N N . ASP A 1 250 ? 2.545 0.549 -14.432 1.00 89.75 250 ASP A N 1
ATOM 2029 C CA . ASP A 1 250 ? 1.186 0.787 -14.918 1.00 89.75 250 ASP A CA 1
ATOM 2030 C C . ASP A 1 250 ? 0.073 0.507 -13.891 1.00 89.75 250 ASP A C 1
ATOM 2032 O O . ASP A 1 250 ? -1.117 0.638 -14.202 1.00 89.75 250 ASP A O 1
ATOM 2036 N N . ILE A 1 251 ? 0.422 0.201 -12.636 1.00 92.62 251 ILE A N 1
ATOM 2037 C CA . ILE A 1 251 ? -0.565 -0.103 -11.582 1.00 92.62 251 ILE A CA 1
ATOM 2038 C C . ILE A 1 251 ? -1.499 1.086 -11.281 1.00 92.62 251 ILE A C 1
ATOM 2040 O O . ILE A 1 251 ? -2.673 0.898 -10.942 1.00 92.62 251 ILE A O 1
ATOM 2044 N N . GLY A 1 252 ? -1.018 2.317 -11.481 1.00 90.31 252 GLY A N 1
ATOM 2045 C CA . GLY A 1 252 ? -1.772 3.560 -11.313 1.00 90.31 252 GLY A CA 1
ATOM 2046 C C . GLY A 1 252 ? -2.626 3.965 -12.513 1.00 90.31 252 GLY A C 1
ATOM 2047 O O . GLY A 1 252 ? -3.277 5.010 -12.472 1.00 90.31 252 GLY A O 1
ATOM 2048 N N . HIS A 1 253 ? -2.652 3.180 -13.594 1.00 88.31 253 HIS A N 1
ATOM 2049 C CA . HIS A 1 253 ? -3.329 3.613 -14.809 1.00 88.31 253 HIS A CA 1
ATOM 2050 C C . HIS A 1 253 ? -4.856 3.663 -14.650 1.00 88.31 253 HIS A C 1
ATOM 2052 O O . HIS A 1 253 ? -5.489 2.747 -14.115 1.00 88.31 253 HIS A O 1
ATOM 2058 N N . THR A 1 254 ? -5.467 4.724 -15.172 1.00 86.06 254 THR A N 1
ATOM 2059 C CA . THR A 1 254 ? -6.923 4.888 -15.280 1.00 86.06 254 THR A CA 1
ATOM 2060 C C . THR A 1 254 ? -7.589 3.822 -16.160 1.00 86.06 254 THR A C 1
ATOM 2062 O O . THR A 1 254 ? -6.960 3.303 -17.095 1.00 86.06 254 THR A O 1
ATOM 2065 N N . PRO A 1 255 ? -8.888 3.540 -15.927 1.00 78.00 255 PRO A N 1
ATOM 2066 C CA . PRO A 1 255 ? -9.755 2.924 -16.932 1.00 78.00 255 PRO A CA 1
ATOM 2067 C C . PRO A 1 255 ? -9.730 3.716 -18.248 1.00 78.00 255 PRO A C 1
ATOM 2069 O O . PRO A 1 255 ? -9.443 4.912 -18.250 1.00 78.00 255 PRO A O 1
ATOM 2072 N N . PHE A 1 256 ? -10.034 3.065 -19.375 1.00 76.75 256 PHE A N 1
ATOM 2073 C CA . PHE A 1 256 ? -10.037 3.686 -20.718 1.00 76.75 256 PHE A CA 1
ATOM 2074 C C . PHE A 1 256 ? -8.697 4.305 -21.149 1.00 76.75 256 PHE A C 1
ATOM 2076 O O . PHE A 1 256 ? -8.637 5.185 -22.011 1.00 76.75 256 PHE A O 1
ATOM 2083 N N . GLY A 1 257 ? -7.606 3.848 -20.539 1.00 79.44 257 GLY A N 1
ATOM 2084 C CA . GLY A 1 257 ? -6.246 4.242 -20.859 1.00 79.44 257 GLY A CA 1
ATOM 2085 C C . GLY A 1 257 ? -6.017 5.741 -20.999 1.00 79.44 257 GLY A C 1
ATOM 2086 O O . GLY A 1 257 ? -6.467 6.521 -20.163 1.00 79.44 257 GLY A O 1
ATOM 2087 N N . HIS A 1 258 ? -5.265 6.152 -22.020 1.00 82.31 258 HIS A N 1
ATOM 2088 C CA . HIS A 1 258 ? -4.862 7.554 -22.162 1.00 82.31 258 HIS A CA 1
ATOM 2089 C C . HIS A 1 258 ? -6.046 8.512 -22.301 1.00 82.31 258 HIS A C 1
ATOM 2091 O O . HIS A 1 258 ? -5.920 9.683 -21.953 1.00 82.31 258 HIS A O 1
ATOM 2097 N N . GLN A 1 259 ? -7.199 8.043 -22.791 1.00 83.69 259 GLN A N 1
ATOM 2098 C CA . GLN A 1 259 ? -8.391 8.882 -22.819 1.00 83.69 259 GLN A CA 1
ATOM 2099 C C . GLN A 1 259 ? -8.907 9.142 -21.403 1.00 83.69 259 GLN A C 1
ATOM 2101 O O . GLN A 1 259 ? -9.149 10.295 -21.060 1.00 83.69 259 GLN A O 1
ATOM 2106 N N . GLY A 1 260 ? -8.998 8.103 -20.568 1.00 85.94 260 GLY A N 1
ATOM 2107 C CA . GLY A 1 260 ? -9.356 8.261 -19.159 1.00 85.94 260 GLY A CA 1
ATOM 2108 C C . GLY A 1 260 ? -8.360 9.137 -18.401 1.00 85.94 260 GLY A C 1
ATOM 2109 O O . GLY A 1 260 ? -8.770 9.991 -17.627 1.00 85.94 260 GLY A O 1
ATOM 2110 N N . GLU A 1 261 ? -7.061 8.987 -18.672 1.00 88.62 261 GLU A N 1
ATOM 2111 C CA . GLU A 1 261 ? -6.009 9.846 -18.109 1.00 88.62 261 GLU A CA 1
ATOM 2112 C C . GLU A 1 261 ? -6.204 11.323 -18.481 1.00 88.62 261 GLU A C 1
ATOM 2114 O O . GLU A 1 261 ? -6.282 12.160 -17.589 1.00 88.62 261 GLU A O 1
ATOM 2119 N N . ARG A 1 262 ? -6.346 11.652 -19.774 1.00 89.31 262 ARG A N 1
ATOM 2120 C CA . ARG A 1 262 ? -6.547 13.041 -20.234 1.00 89.31 262 ARG A CA 1
ATOM 2121 C C . ARG A 1 262 ? -7.827 13.662 -19.686 1.00 89.31 262 ARG A C 1
ATOM 2123 O O . ARG A 1 262 ? -7.849 14.847 -19.352 1.00 89.31 262 ARG A O 1
ATOM 2130 N N . THR A 1 263 ? -8.901 12.876 -19.641 1.00 90.44 263 THR A N 1
ATOM 2131 C CA . THR A 1 263 ? -10.188 13.330 -19.118 1.00 90.44 263 THR A CA 1
ATOM 2132 C C . THR A 1 263 ? -10.086 13.594 -17.619 1.00 90.44 263 THR A C 1
ATOM 2134 O O . THR A 1 263 ? -10.485 14.669 -17.182 1.00 90.44 263 THR A O 1
ATOM 2137 N N . LEU A 1 264 ? -9.496 12.676 -16.845 1.00 89.94 264 LEU A N 1
ATOM 2138 C CA . LEU A 1 264 ? -9.313 12.853 -15.405 1.00 89.94 264 LEU A CA 1
ATOM 2139 C C . LEU A 1 264 ? -8.383 14.030 -15.086 1.00 89.94 264 LEU A C 1
ATOM 2141 O O . LEU A 1 264 ? -8.713 14.840 -14.230 1.00 89.94 264 LEU A O 1
ATOM 2145 N N . ASP A 1 265 ? -7.286 14.184 -15.826 1.00 90.81 265 ASP A N 1
ATOM 2146 C CA . ASP A 1 265 ? -6.380 15.330 -15.705 1.00 90.81 265 ASP A CA 1
ATOM 2147 C C . ASP A 1 265 ? -7.107 16.657 -15.954 1.00 90.81 265 ASP A C 1
ATOM 2149 O O . ASP A 1 265 ? -6.974 17.599 -15.183 1.00 90.81 265 ASP A O 1
ATOM 2153 N N . SER A 1 266 ? -7.951 16.714 -16.985 1.00 89.62 266 SER A N 1
ATOM 2154 C CA . SER A 1 266 ? -8.741 17.909 -17.298 1.00 89.62 266 SER A CA 1
ATOM 2155 C C . SER A 1 266 ? -9.778 18.229 -16.219 1.00 89.62 266 SER A C 1
ATOM 2157 O O . SER A 1 266 ? -9.976 19.398 -15.898 1.00 89.62 266 SER A O 1
ATOM 2159 N N . ILE A 1 267 ? -10.420 17.207 -15.644 1.00 88.50 267 ILE A N 1
ATOM 2160 C CA . ILE A 1 267 ? -11.349 17.368 -14.516 1.00 88.50 267 ILE A CA 1
ATOM 2161 C C . ILE A 1 267 ? -10.602 17.927 -13.302 1.00 88.50 267 ILE A C 1
ATOM 2163 O O . ILE A 1 267 ? -11.035 18.919 -12.725 1.00 88.50 267 ILE A O 1
ATOM 2167 N N . LEU A 1 268 ? -9.466 17.322 -12.943 1.00 86.69 268 LEU A N 1
ATOM 2168 C CA . LEU A 1 268 ? -8.675 17.723 -11.779 1.00 86.69 268 LEU A CA 1
ATOM 2169 C C . LEU A 1 268 ? -7.927 19.046 -11.981 1.00 86.69 268 LEU A C 1
ATOM 2171 O O . LEU A 1 268 ? -7.514 19.646 -11.002 1.00 86.69 268 LEU A O 1
ATOM 2175 N N . GLN A 1 269 ? -7.772 19.535 -13.211 1.00 85.81 269 GLN A N 1
ATOM 2176 C CA . GLN A 1 269 ? -7.306 20.899 -13.506 1.00 85.81 269 GLN A CA 1
ATOM 2177 C C . GLN A 1 269 ? -8.448 21.932 -13.524 1.00 85.81 269 GLN A C 1
ATOM 2179 O O . GLN A 1 269 ? -8.234 23.069 -13.935 1.00 85.81 269 GLN A O 1
ATOM 2184 N N . GLY A 1 270 ? -9.674 21.549 -13.159 1.00 81.50 270 GLY A N 1
ATOM 2185 C CA . GLY A 1 270 ? -10.816 22.462 -13.120 1.00 81.50 270 GLY A CA 1
ATOM 2186 C C . GLY A 1 270 ? -11.405 22.821 -14.489 1.00 81.50 270 GLY A C 1
ATOM 2187 O O . GLY A 1 270 ? -12.249 23.709 -14.570 1.00 81.50 270 GLY A O 1
ATOM 2188 N N . LYS A 1 271 ? -11.030 22.127 -15.579 1.00 83.94 271 LYS A N 1
ATOM 2189 C CA . LYS A 1 271 ? -11.598 22.392 -16.922 1.00 83.94 271 LYS A CA 1
ATOM 2190 C C . LYS A 1 271 ? -13.070 21.998 -17.031 1.00 83.94 271 LYS A C 1
ATOM 2192 O O . LYS A 1 271 ? -13.774 22.490 -17.908 1.00 83.94 271 LYS A O 1
ATOM 2197 N N . PHE A 1 272 ? -13.528 21.099 -16.161 1.00 80.62 272 PHE A N 1
ATOM 2198 C CA . PHE A 1 272 ? -14.915 20.655 -16.094 1.00 80.62 272 PHE A CA 1
ATOM 2199 C C . PHE A 1 272 ? -15.474 20.892 -14.691 1.00 80.62 272 PHE A C 1
ATOM 2201 O O . PHE A 1 272 ? -14.956 20.349 -13.717 1.00 80.62 272 PHE A O 1
ATOM 2208 N N . ASN A 1 273 ? -16.577 21.637 -14.587 1.00 74.75 273 ASN A N 1
ATOM 2209 C CA . ASN A 1 273 ? -17.258 21.877 -13.313 1.00 74.75 273 ASN A CA 1
ATOM 2210 C C . ASN A 1 273 ? -18.203 20.716 -12.953 1.00 74.75 273 ASN A C 1
ATOM 2212 O O . ASN A 1 273 ? -19.425 20.854 -12.970 1.00 74.75 273 ASN A O 1
ATOM 2216 N N . ILE A 1 274 ? -17.626 19.538 -12.710 1.00 78.06 274 ILE A N 1
ATOM 2217 C CA . ILE A 1 274 ? -18.381 18.317 -12.380 1.00 78.06 274 ILE A CA 1
ATOM 2218 C C . ILE A 1 274 ? -18.177 17.850 -10.935 1.00 78.06 274 ILE A C 1
ATOM 2220 O O . ILE A 1 274 ? -18.933 17.008 -10.449 1.00 78.06 274 ILE A O 1
ATOM 2224 N N . ILE A 1 275 ? -17.165 18.381 -10.243 1.00 72.62 275 ILE A N 1
ATOM 2225 C CA . ILE A 1 275 ? -16.894 18.054 -8.844 1.00 72.62 275 ILE A CA 1
ATOM 2226 C C . ILE A 1 275 ? -17.854 18.889 -7.989 1.00 72.62 275 ILE A C 1
ATOM 2228 O O . ILE A 1 275 ? -17.837 20.116 -8.022 1.00 72.62 275 ILE A O 1
ATOM 2232 N N . LYS A 1 276 ? -18.738 18.224 -7.240 1.00 71.88 276 LYS A N 1
ATOM 2233 C CA . LYS A 1 276 ? -19.677 18.894 -6.327 1.00 71.88 276 LYS A CA 1
ATOM 2234 C C . LYS A 1 276 ? -18.963 19.266 -5.024 1.00 71.88 276 LYS A C 1
ATOM 2236 O O . LYS A 1 276 ? -18.053 18.562 -4.603 1.00 71.88 276 LYS A O 1
ATOM 2241 N N . ASN A 1 277 ? -19.414 20.337 -4.369 1.00 65.38 277 ASN A N 1
ATOM 2242 C CA . ASN A 1 277 ? -18.903 20.814 -3.072 1.00 65.38 277 ASN A CA 1
ATOM 2243 C C . ASN A 1 277 ? -17.439 21.308 -3.072 1.00 65.38 277 ASN A C 1
ATOM 2245 O O . ASN A 1 277 ? -16.814 21.364 -2.017 1.00 65.38 277 ASN A O 1
ATOM 2249 N N . VAL A 1 278 ? -16.889 21.713 -4.225 1.00 62.06 278 VAL A N 1
ATOM 2250 C CA . VAL A 1 278 ? -15.500 22.220 -4.304 1.00 62.06 278 VAL A CA 1
ATOM 2251 C C . VAL A 1 278 ? -15.292 23.496 -3.487 1.00 62.06 278 VAL A C 1
ATOM 2253 O O . VAL A 1 278 ? -14.238 23.658 -2.879 1.00 62.06 278 VAL A O 1
ATOM 2256 N N . GLY A 1 279 ? -16.318 24.348 -3.378 1.00 58.28 279 GLY A N 1
ATOM 2257 C CA . GLY A 1 279 ? -16.264 25.576 -2.574 1.00 58.28 279 GLY A CA 1
ATOM 2258 C C . GLY A 1 279 ? -15.984 25.355 -1.080 1.00 58.28 279 GLY A C 1
ATOM 2259 O O . GLY A 1 279 ? -15.706 26.317 -0.375 1.00 58.28 279 GLY A O 1
ATOM 2260 N N . SER A 1 280 ? -16.034 24.108 -0.598 1.00 62.97 280 SER A N 1
ATOM 2261 C CA . SER A 1 280 ? -15.659 23.734 0.770 1.00 62.97 280 SER A CA 1
ATOM 2262 C C . SER A 1 280 ? -14.179 23.369 0.941 1.00 62.97 280 SER A C 1
ATOM 2264 O O . SER A 1 280 ? -13.734 23.272 2.079 1.00 62.97 280 SER A O 1
ATOM 2266 N N . PHE A 1 281 ? -13.425 23.144 -0.144 1.00 57.00 281 PHE A N 1
ATOM 2267 C CA . PHE A 1 281 ? -12.048 22.637 -0.081 1.00 57.00 281 PHE A CA 1
ATOM 2268 C C . PHE A 1 281 ? -10.993 23.685 -0.458 1.00 57.00 281 PHE A C 1
ATOM 2270 O O . PHE A 1 281 ? -9.993 23.766 0.245 1.00 57.00 281 PHE A O 1
ATOM 2277 N N . THR A 1 282 ? -11.222 24.529 -1.473 1.00 55.16 282 THR A N 1
ATOM 2278 C CA . THR A 1 282 ? -10.343 25.660 -1.850 1.00 55.16 282 THR A CA 1
ATOM 2279 C C . THR A 1 282 ? -11.064 26.630 -2.799 1.00 55.16 282 THR A C 1
ATOM 2281 O O . THR A 1 282 ? -11.989 26.240 -3.504 1.00 55.16 282 THR A O 1
ATOM 2284 N N . GLY A 1 283 ? -10.631 27.899 -2.853 1.00 55.91 283 GLY A N 1
ATOM 2285 C CA . GLY A 1 283 ? -11.180 28.927 -3.759 1.00 55.91 283 GLY A CA 1
ATOM 2286 C C . GLY A 1 283 ? -10.846 28.752 -5.252 1.00 55.91 283 GLY A C 1
ATOM 2287 O O . GLY A 1 283 ? -11.332 29.531 -6.067 1.00 55.91 283 GLY A O 1
ATOM 2288 N N . ASP A 1 284 ? -10.050 27.740 -5.610 1.00 61.88 284 ASP A N 1
ATOM 2289 C CA . ASP A 1 284 ? -9.737 27.343 -6.988 1.00 61.88 284 ASP A CA 1
ATOM 2290 C C . ASP A 1 284 ? -10.125 25.864 -7.211 1.00 61.88 284 ASP A C 1
ATOM 2292 O O . ASP A 1 284 ? -10.039 25.045 -6.291 1.00 61.88 284 ASP A O 1
ATOM 2296 N N . LEU A 1 285 ? -10.571 25.538 -8.430 1.00 61.44 285 LEU A N 1
ATOM 2297 C CA . LEU A 1 285 ? -11.055 24.224 -8.890 1.00 61.44 285 LEU A CA 1
ATOM 2298 C C . LEU A 1 285 ? -9.915 23.261 -9.289 1.00 61.44 285 LEU A C 1
ATOM 2300 O O . LEU A 1 285 ? -10.184 22.163 -9.781 1.00 61.44 285 LEU A O 1
ATOM 2304 N N . SER A 1 286 ? -8.655 23.668 -9.119 1.00 70.06 286 SER A N 1
ATOM 2305 C CA . SER A 1 286 ? -7.474 22.885 -9.491 1.00 70.06 286 SER A CA 1
ATOM 2306 C C . SER A 1 286 ? -6.958 22.022 -8.332 1.00 70.06 286 SER A C 1
ATOM 2308 O O . SER A 1 286 ? -6.517 22.521 -7.302 1.00 70.06 286 SER A O 1
ATOM 2310 N N . PHE A 1 287 ? -6.961 20.705 -8.536 1.00 73.50 287 PHE A N 1
ATOM 2311 C CA . PHE A 1 287 ? -6.527 19.662 -7.599 1.00 73.50 287 PHE A CA 1
ATOM 2312 C C . PHE A 1 287 ? -5.175 19.028 -7.981 1.00 73.50 287 PHE A C 1
ATOM 2314 O O . PHE A 1 287 ? -4.868 17.917 -7.554 1.00 73.50 287 PHE A O 1
ATOM 2321 N N . GLY A 1 288 ? -4.369 19.695 -8.815 1.00 77.44 288 GLY A N 1
ATOM 2322 C CA . GLY A 1 288 ? -3.030 19.217 -9.198 1.00 77.44 288 GLY A CA 1
ATOM 2323 C C . GLY A 1 288 ? -2.987 18.239 -10.381 1.00 77.44 288 GLY A C 1
ATOM 2324 O O . GLY A 1 288 ? -1.915 17.762 -10.737 1.00 77.44 288 GLY A O 1
ATOM 2325 N N . GLY A 1 289 ? -4.120 17.978 -11.044 1.00 86.50 289 GLY A N 1
ATOM 2326 C CA . GLY A 1 289 ? -4.175 17.169 -12.268 1.00 86.50 289 GLY A CA 1
ATOM 2327 C C . GLY A 1 289 ? -3.965 15.661 -12.056 1.00 86.50 289 GLY A C 1
ATOM 2328 O O . GLY A 1 289 ? -4.047 15.145 -10.944 1.00 86.50 289 GLY A O 1
ATOM 2329 N N . PHE A 1 290 ? -3.747 14.922 -13.149 1.00 90.31 290 PHE A N 1
ATOM 2330 C CA . PHE A 1 290 ? -3.578 13.468 -13.130 1.00 90.31 290 PHE A CA 1
ATOM 2331 C C . PHE A 1 290 ? -2.548 12.976 -14.149 1.00 90.31 290 PHE A C 1
ATOM 2333 O O . PHE A 1 290 ? -2.609 13.307 -15.333 1.00 90.31 290 PHE A O 1
ATOM 2340 N N . LYS A 1 291 ? -1.669 12.066 -13.719 1.00 90.31 291 LYS A N 1
ATOM 2341 C CA . LYS A 1 291 ? -0.750 11.355 -14.609 1.00 90.31 291 LYS A CA 1
ATOM 2342 C C . LYS A 1 291 ? -0.483 9.937 -14.097 1.00 90.31 291 LYS A C 1
ATOM 2344 O O . LYS A 1 291 ? -0.153 9.752 -12.929 1.00 90.31 291 LYS A O 1
ATOM 2349 N N . HIS A 1 292 ? -0.588 8.934 -14.976 1.00 89.81 292 HIS A N 1
ATOM 2350 C CA . HIS A 1 292 ? -0.528 7.520 -14.573 1.00 89.81 292 HIS A CA 1
ATOM 2351 C C . HIS A 1 292 ? 0.780 7.120 -13.872 1.00 89.81 292 HIS A C 1
ATOM 2353 O O . HIS A 1 292 ? 0.702 6.430 -12.867 1.00 89.81 292 HIS A O 1
ATOM 2359 N N . ASN A 1 293 ? 1.960 7.563 -14.330 1.00 90.25 293 ASN A N 1
ATOM 2360 C CA . ASN A 1 293 ? 3.233 7.183 -13.697 1.00 90.25 293 ASN A CA 1
ATOM 2361 C C . ASN A 1 293 ? 3.365 7.757 -12.276 1.00 90.25 293 ASN A C 1
ATOM 2363 O O . ASN A 1 293 ? 3.816 7.055 -11.380 1.00 90.25 293 ASN A O 1
ATOM 2367 N N . TYR A 1 294 ? 2.885 8.981 -12.040 1.00 91.38 294 TYR A N 1
ATOM 2368 C CA . TYR A 1 294 ? 2.807 9.564 -10.696 1.00 91.38 294 TYR A CA 1
ATOM 2369 C C . TYR A 1 294 ? 1.769 8.836 -9.835 1.00 91.38 294 TYR A C 1
ATOM 2371 O O . TYR A 1 294 ? 2.024 8.515 -8.676 1.00 91.38 294 TYR A O 1
ATOM 2379 N N . GLN A 1 295 ? 0.621 8.490 -10.420 1.00 92.38 295 GLN A N 1
ATOM 2380 C CA . GLN A 1 295 ? -0.389 7.690 -9.740 1.00 92.38 295 GLN A CA 1
ATOM 2381 C C . GLN A 1 295 ? 0.116 6.279 -9.400 1.00 92.38 295 GLN A C 1
ATOM 2383 O O . GLN A 1 295 ? -0.273 5.747 -8.366 1.00 92.38 295 GLN A O 1
ATOM 2388 N N . SER A 1 296 ? 0.981 5.668 -10.216 1.00 93.50 296 SER A N 1
ATOM 2389 C CA . SER A 1 296 ? 1.600 4.371 -9.909 1.00 93.50 296 SER A CA 1
ATOM 2390 C C . SER A 1 296 ? 2.469 4.465 -8.657 1.00 93.50 296 SER A C 1
ATOM 2392 O O . SER A 1 296 ? 2.395 3.580 -7.808 1.00 93.50 296 SER A O 1
ATOM 2394 N N . ILE A 1 297 ? 3.206 5.570 -8.484 1.00 93.31 297 ILE A N 1
ATOM 2395 C CA . ILE A 1 297 ? 3.926 5.843 -7.233 1.00 93.31 297 ILE A CA 1
ATOM 2396 C C . ILE A 1 297 ? 2.942 6.022 -6.083 1.00 93.31 297 ILE A C 1
ATOM 2398 O O . ILE A 1 297 ? 3.088 5.343 -5.075 1.00 93.31 297 ILE A O 1
ATOM 2402 N N . ARG A 1 298 ? 1.888 6.831 -6.255 1.00 90.25 298 ARG A N 1
ATOM 2403 C CA . ARG A 1 298 ? 0.851 7.019 -5.226 1.00 90.25 298 ARG A CA 1
ATOM 2404 C C . ARG A 1 298 ? 0.217 5.706 -4.784 1.00 90.25 298 ARG A C 1
ATOM 2406 O O . ARG A 1 298 ? -0.064 5.508 -3.608 1.00 90.25 298 ARG A O 1
ATOM 2413 N N . VAL A 1 299 ? -0.014 4.788 -5.716 1.00 91.69 299 VAL A N 1
ATOM 2414 C CA . VAL A 1 299 ? -0.498 3.446 -5.391 1.00 91.69 299 VAL A CA 1
ATOM 2415 C C . VAL A 1 299 ? 0.537 2.682 -4.570 1.00 91.69 299 VAL A C 1
ATOM 2417 O O . VAL A 1 299 ? 0.195 2.162 -3.512 1.00 91.69 299 VAL A O 1
ATOM 2420 N N . ALA A 1 300 ? 1.792 2.657 -5.012 1.00 92.62 300 ALA A N 1
ATOM 2421 C CA . ALA A 1 300 ? 2.852 1.910 -4.348 1.00 92.62 300 ALA A CA 1
ATOM 2422 C C . ALA A 1 300 ? 3.268 2.463 -2.979 1.00 92.62 300 ALA A C 1
ATOM 2424 O O . ALA A 1 300 ? 3.746 1.691 -2.152 1.00 92.62 300 ALA A O 1
ATOM 2425 N N . THR A 1 301 ? 3.102 3.760 -2.724 1.00 87.25 301 THR A N 1
ATOM 2426 C CA . THR A 1 301 ? 3.562 4.412 -1.487 1.00 87.25 301 THR A CA 1
ATOM 2427 C C . THR A 1 301 ? 2.435 4.793 -0.535 1.00 87.25 301 THR A C 1
ATOM 2429 O O . THR A 1 301 ? 2.712 5.063 0.627 1.00 87.25 301 THR A O 1
ATOM 2432 N N . LEU A 1 302 ? 1.180 4.831 -0.999 1.00 81.75 302 LEU A N 1
ATOM 2433 C CA . LEU A 1 302 ? 0.073 5.353 -0.195 1.00 81.75 302 LEU A CA 1
ATOM 2434 C C . LEU A 1 302 ? -1.227 4.552 -0.304 1.00 81.75 302 LEU A C 1
ATOM 2436 O O . LEU A 1 302 ? -1.858 4.304 0.715 1.00 81.75 302 LEU A O 1
ATOM 2440 N N . LEU A 1 303 ? -1.677 4.203 -1.514 1.00 82.69 303 LEU A N 1
ATOM 2441 C CA . LEU A 1 303 ? -3.035 3.659 -1.695 1.00 82.69 303 LEU A CA 1
ATOM 2442 C C . LEU A 1 303 ? -3.123 2.142 -1.562 1.00 82.69 303 LEU A C 1
ATOM 2444 O O . LEU A 1 303 ? -4.233 1.630 -1.422 1.00 82.69 303 LEU A O 1
ATOM 2448 N N . GLU A 1 304 ? -2.008 1.420 -1.678 1.00 84.50 304 GLU A N 1
ATOM 2449 C CA . GLU A 1 304 ? -2.022 0.003 -1.343 1.00 84.50 304 GLU A CA 1
ATOM 2450 C C . GLU A 1 304 ? -2.069 -0.219 0.158 1.00 84.50 304 GLU A C 1
ATOM 2452 O O . GLU A 1 304 ? -1.401 0.451 0.936 1.00 84.50 304 GLU A O 1
ATOM 2457 N N . GLU A 1 305 ? -2.888 -1.180 0.552 1.00 74.25 305 GLU A N 1
ATOM 2458 C CA . GLU A 1 305 ? -3.273 -1.400 1.946 1.00 74.25 305 GLU A CA 1
ATOM 2459 C C . GLU A 1 305 ? -3.205 -2.901 2.227 1.00 74.25 305 GLU A C 1
ATOM 2461 O O . GLU A 1 305 ? -4.159 -3.529 2.694 1.00 74.25 305 GLU A O 1
ATOM 2466 N N . GLU A 1 306 ? -2.104 -3.513 1.800 1.00 74.56 306 GLU A N 1
ATOM 2467 C CA . GLU A 1 306 ? -1.777 -4.912 2.079 1.00 74.56 306 GLU A CA 1
ATOM 2468 C C . GLU A 1 306 ? -1.063 -5.061 3.425 1.00 74.56 306 GLU A C 1
ATOM 2470 O O . GLU A 1 306 ? -1.290 -6.039 4.134 1.00 74.56 306 GLU A O 1
ATOM 2475 N N . TYR A 1 307 ? -0.261 -4.066 3.801 1.00 73.12 307 TYR A N 1
ATOM 2476 C CA . TYR A 1 307 ? 0.497 -4.050 5.045 1.00 73.12 307 TYR A CA 1
ATOM 2477 C C . TYR A 1 307 ? -0.255 -3.279 6.127 1.00 73.12 307 TYR A C 1
ATOM 2479 O O . TYR A 1 307 ? -0.886 -2.258 5.870 1.00 73.12 307 TYR A O 1
ATOM 2487 N N . THR A 1 308 ? -0.213 -3.802 7.348 1.00 65.00 308 THR A N 1
ATOM 2488 C CA . THR A 1 308 ? -0.906 -3.215 8.505 1.00 65.00 308 THR A CA 1
ATOM 2489 C C . THR A 1 308 ? -0.119 -2.077 9.137 1.00 65.00 308 THR A C 1
ATOM 2491 O O . THR A 1 308 ? -0.692 -1.186 9.754 1.00 65.00 308 THR A O 1
ATOM 2494 N N . GLU A 1 309 ? 1.197 -2.136 8.973 1.00 67.00 309 GLU A N 1
ATOM 2495 C CA . GLU A 1 309 ? 2.167 -1.252 9.588 1.00 67.00 309 GLU A CA 1
ATOM 2496 C C . GLU A 1 309 ? 2.317 0.041 8.791 1.00 67.00 309 GLU A C 1
ATOM 2498 O O . GLU A 1 309 ? 2.661 1.060 9.366 1.00 67.00 309 GLU A O 1
ATOM 2503 N N . ILE A 1 310 ? 2.080 0.015 7.475 1.00 72.06 310 ILE A N 1
ATOM 2504 C CA . ILE A 1 310 ? 2.425 1.110 6.562 1.00 72.06 310 ILE A CA 1
ATOM 2505 C C . ILE A 1 310 ? 1.311 1.326 5.537 1.00 72.06 310 ILE A C 1
ATOM 2507 O O . ILE A 1 310 ? 0.625 0.381 5.149 1.00 72.06 310 ILE A O 1
ATOM 2511 N N . CYS A 1 311 ? 1.209 2.543 5.007 1.00 75.31 311 CYS A N 1
ATOM 2512 C CA . CYS A 1 311 ? 0.546 2.763 3.724 1.00 75.31 311 CYS A CA 1
ATOM 2513 C C . CYS A 1 311 ? 1.497 2.382 2.573 1.00 75.31 311 CYS A C 1
ATOM 2515 O O . CYS A 1 311 ? 2.705 2.614 2.647 1.00 75.31 311 CYS A O 1
ATOM 2517 N N . GLY A 1 312 ? 0.962 1.811 1.494 1.00 85.50 312 GLY A N 1
ATOM 2518 C CA . GLY A 1 312 ? 1.750 1.347 0.354 1.00 85.50 312 GLY A CA 1
ATOM 2519 C C . GLY A 1 312 ? 2.411 -0.018 0.568 1.00 85.50 312 GLY A C 1
ATOM 2520 O O . GLY A 1 312 ? 1.965 -0.840 1.363 1.00 85.50 312 GLY A O 1
ATOM 2521 N N . MET A 1 313 ? 3.468 -0.281 -0.201 1.00 90.31 313 MET A N 1
ATOM 2522 C CA . MET A 1 313 ? 4.123 -1.589 -0.320 1.00 90.31 313 MET A CA 1
ATOM 2523 C C . MET A 1 313 ? 5.597 -1.591 0.127 1.00 90.31 313 MET A C 1
ATOM 2525 O O . MET A 1 313 ? 6.262 -2.614 -0.023 1.00 90.31 313 MET A O 1
ATOM 2529 N N . ASP A 1 314 ? 6.138 -0.478 0.646 1.00 90.75 314 ASP A N 1
ATOM 2530 C CA . ASP A 1 314 ? 7.559 -0.340 1.051 1.00 90.75 314 ASP A CA 1
ATOM 2531 C C . ASP A 1 314 ? 8.534 -0.832 -0.037 1.00 90.75 314 ASP A C 1
ATOM 2533 O O . ASP A 1 314 ? 9.472 -1.577 0.232 1.00 90.75 314 ASP A O 1
ATOM 2537 N N . LEU A 1 315 ? 8.264 -0.485 -1.298 1.00 95.06 315 LEU A N 1
ATOM 2538 C CA . LEU A 1 315 ? 9.169 -0.812 -2.404 1.00 95.06 315 LEU A CA 1
ATOM 2539 C C . LEU A 1 315 ? 10.490 -0.042 -2.260 1.00 95.06 315 LEU A C 1
ATOM 2541 O O . LEU A 1 315 ? 10.515 1.036 -1.659 1.00 95.06 315 LEU A O 1
ATOM 2545 N N . SER A 1 316 ? 11.575 -0.567 -2.836 1.00 95.44 316 SER A N 1
ATOM 2546 C CA . SER A 1 316 ? 12.845 0.164 -2.887 1.00 95.44 316 SER A CA 1
ATOM 2547 C C . SER A 1 316 ? 12.727 1.461 -3.691 1.00 95.44 316 SER A C 1
ATOM 2549 O O . SER A 1 316 ? 11.929 1.572 -4.631 1.00 95.44 316 SER A O 1
ATOM 2551 N N . TYR A 1 317 ? 13.561 2.44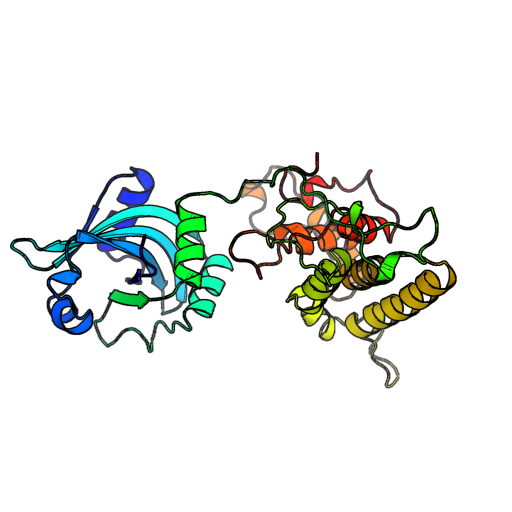6 -3.359 1.00 94.25 317 TYR A N 1
ATOM 2552 C CA . TYR A 1 317 ? 13.630 3.705 -4.092 1.00 94.25 317 TYR A CA 1
ATOM 2553 C C . TYR A 1 317 ? 14.016 3.494 -5.556 1.00 94.25 317 TYR A C 1
ATOM 2555 O O . TYR A 1 317 ? 13.484 4.190 -6.412 1.00 94.25 317 TYR A O 1
ATOM 2563 N N . GLN A 1 318 ? 14.854 2.505 -5.873 1.00 95.88 318 GLN A N 1
ATOM 2564 C CA . GLN A 1 318 ? 15.221 2.156 -7.247 1.00 95.88 318 GLN A CA 1
ATOM 2565 C C . GLN A 1 318 ? 14.011 1.672 -8.050 1.00 95.88 318 GLN A C 1
ATOM 2567 O O . GLN A 1 318 ? 13.798 2.114 -9.182 1.00 95.88 318 GLN A O 1
ATOM 2572 N N . THR A 1 319 ? 13.186 0.802 -7.460 1.00 97.56 319 THR A N 1
ATOM 2573 C CA . THR A 1 319 ? 11.950 0.332 -8.096 1.00 97.56 319 THR A CA 1
ATOM 2574 C C . THR A 1 319 ? 10.977 1.493 -8.300 1.00 97.56 319 THR A C 1
ATOM 2576 O O . THR A 1 319 ? 10.474 1.686 -9.409 1.00 97.56 319 THR A O 1
ATOM 2579 N N . LEU A 1 320 ? 10.752 2.318 -7.270 1.00 95.75 320 LEU A N 1
ATOM 2580 C CA . LEU A 1 320 ? 9.883 3.498 -7.356 1.00 95.75 320 LEU A CA 1
ATOM 2581 C C . LEU A 1 320 ? 10.388 4.508 -8.398 1.00 95.75 320 LEU A C 1
ATOM 2583 O O . LEU A 1 320 ? 9.612 5.029 -9.197 1.00 95.75 320 LEU A O 1
ATOM 2587 N N . GLU A 1 321 ? 11.691 4.764 -8.442 1.00 94.31 321 GLU A N 1
ATOM 2588 C CA . GLU A 1 321 ? 12.301 5.672 -9.406 1.00 94.31 321 GLU A CA 1
ATOM 2589 C C . GLU A 1 321 ? 12.135 5.156 -10.839 1.00 94.31 321 GLU A C 1
ATOM 2591 O O . GLU A 1 321 ? 11.724 5.917 -11.722 1.00 94.31 321 GLU A O 1
ATOM 2596 N N . GLY A 1 322 ? 12.390 3.867 -11.075 1.00 95.62 322 GLY A N 1
ATOM 2597 C CA . GLY A 1 322 ? 12.184 3.242 -12.378 1.00 95.62 322 GLY A CA 1
ATOM 2598 C C . GLY A 1 322 ? 10.719 3.291 -12.817 1.00 95.62 322 GLY A C 1
ATOM 2599 O O . GLY A 1 322 ? 10.422 3.675 -13.951 1.00 95.62 322 GLY A O 1
ATOM 2600 N N . MET A 1 323 ? 9.789 3.003 -11.900 1.00 95.25 323 MET A N 1
ATOM 2601 C CA . MET A 1 323 ? 8.348 3.140 -12.137 1.00 95.25 323 MET A CA 1
ATOM 2602 C C . MET A 1 323 ? 7.962 4.578 -12.493 1.00 95.25 323 MET A C 1
ATOM 2604 O O . MET A 1 323 ? 7.111 4.788 -13.354 1.00 95.25 323 MET A O 1
ATOM 2608 N N . LEU A 1 324 ? 8.581 5.584 -11.875 1.00 92.38 324 LEU A N 1
ATOM 2609 C CA . LEU A 1 324 ? 8.295 6.989 -12.157 1.00 92.38 324 LEU A CA 1
ATOM 2610 C C . LEU A 1 324 ? 8.881 7.427 -13.509 1.00 92.38 324 LEU A C 1
ATOM 2612 O O . LEU A 1 324 ? 8.209 8.126 -14.270 1.00 92.38 324 LEU A O 1
ATOM 2616 N N . LYS A 1 325 ? 10.120 7.024 -13.811 1.00 91.19 325 LYS A N 1
ATOM 2617 C CA . LYS A 1 325 ? 10.914 7.500 -14.958 1.00 91.19 325 LYS A CA 1
ATOM 2618 C C . LYS A 1 325 ? 10.754 6.682 -16.241 1.00 91.19 325 LYS A C 1
ATOM 2620 O O . LYS A 1 325 ? 11.352 7.051 -17.249 1.00 91.19 325 LYS A O 1
ATOM 2625 N N . HIS A 1 326 ? 9.923 5.637 -16.257 1.00 85.19 326 HIS A N 1
ATOM 2626 C CA . HIS A 1 326 ? 9.655 4.859 -17.479 1.00 85.19 326 HIS A CA 1
ATOM 2627 C C . HIS A 1 326 ? 9.070 5.703 -18.632 1.00 85.19 326 HIS A C 1
ATOM 2629 O O . HIS A 1 326 ? 9.100 5.297 -19.791 1.00 85.19 326 HIS A O 1
ATOM 2635 N N . THR A 1 327 ? 8.528 6.883 -18.320 1.00 83.00 327 THR A N 1
ATOM 2636 C C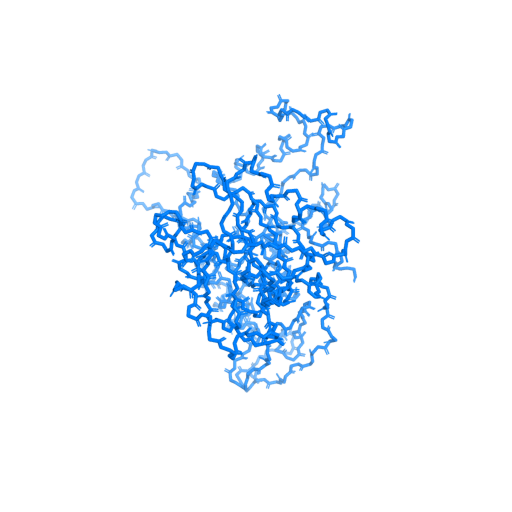A . THR A 1 327 ? 8.044 7.877 -19.280 1.00 83.00 327 THR A CA 1
ATOM 2637 C C . THR A 1 327 ? 8.595 9.262 -18.939 1.00 83.00 327 THR A C 1
ATOM 2639 O O . THR A 1 327 ? 9.020 9.529 -17.813 1.00 83.00 327 THR A O 1
ATOM 2642 N N . LYS A 1 328 ? 8.553 10.186 -19.907 1.00 80.94 328 LYS A N 1
ATOM 2643 C CA . LYS A 1 328 ? 8.980 11.578 -19.718 1.00 80.94 328 LYS A CA 1
ATOM 2644 C C . LYS A 1 328 ? 8.227 12.224 -18.548 1.00 80.94 328 LYS A C 1
ATOM 2646 O O . LYS A 1 328 ? 6.996 12.297 -18.558 1.00 80.94 328 LYS A O 1
ATOM 2651 N N . LEU A 1 329 ? 8.982 12.742 -17.579 1.00 79.81 329 LEU A N 1
ATOM 2652 C CA . LEU A 1 329 ? 8.438 13.490 -16.447 1.00 79.81 329 LEU A CA 1
ATOM 2653 C C . LEU A 1 329 ? 7.922 14.853 -16.914 1.00 79.81 329 LEU A C 1
ATOM 2655 O O . LEU A 1 329 ? 8.615 15.573 -17.634 1.00 79.81 329 LEU A O 1
ATOM 2659 N N . LYS A 1 330 ? 6.720 15.223 -16.472 1.00 78.75 330 LYS A N 1
ATOM 2660 C CA . LYS A 1 330 ? 6.134 16.547 -16.710 1.00 78.75 330 LYS A CA 1
ATOM 2661 C C . LYS A 1 330 ? 6.261 17.389 -15.441 1.00 78.75 330 LYS A C 1
ATOM 2663 O O . LYS A 1 330 ? 5.264 17.690 -14.793 1.00 78.75 330 LYS A O 1
ATOM 2668 N N . ARG A 1 331 ? 7.506 17.708 -15.075 1.00 75.88 331 ARG A N 1
ATOM 2669 C CA . ARG A 1 331 ? 7.848 18.430 -13.833 1.00 75.88 331 ARG A CA 1
ATOM 2670 C C . ARG A 1 331 ? 7.209 19.819 -13.755 1.00 75.88 331 ARG A C 1
ATOM 2672 O O . ARG A 1 331 ? 6.869 20.253 -12.667 1.00 75.88 331 ARG A O 1
ATOM 2679 N N . ASP A 1 332 ? 6.972 20.448 -14.904 1.00 75.56 332 ASP A N 1
ATOM 2680 C CA . ASP A 1 332 ? 6.306 21.754 -14.984 1.00 75.56 332 ASP A CA 1
ATOM 2681 C C . ASP A 1 332 ? 4.788 21.667 -14.737 1.00 75.56 332 ASP A C 1
ATOM 2683 O O . ASP A 1 332 ? 4.139 22.680 -14.495 1.00 75.56 332 ASP A O 1
ATOM 2687 N N . ASN A 1 333 ? 4.208 20.460 -14.802 1.00 73.88 333 ASN A N 1
ATOM 2688 C CA . ASN A 1 333 ? 2.765 20.236 -14.690 1.00 73.88 333 ASN A CA 1
ATOM 2689 C C . ASN A 1 333 ? 2.357 19.536 -13.388 1.00 73.88 333 ASN A C 1
ATOM 2691 O O . ASN A 1 333 ? 1.217 19.702 -12.965 1.00 73.88 333 ASN A O 1
ATOM 2695 N N . TYR A 1 334 ? 3.242 18.732 -12.789 1.00 76.06 334 TYR A N 1
ATOM 2696 C CA . TYR A 1 334 ? 2.934 17.912 -11.614 1.00 76.06 334 TYR A CA 1
ATOM 2697 C C . TYR A 1 334 ? 4.068 17.977 -10.591 1.00 76.06 334 TYR A C 1
ATOM 2699 O O . TYR A 1 334 ? 5.224 17.696 -10.930 1.00 76.06 334 TYR A O 1
ATOM 2707 N N . SER A 1 335 ? 3.721 18.260 -9.332 1.00 75.94 335 SER A N 1
ATOM 2708 C CA . SER A 1 335 ? 4.646 18.095 -8.206 1.00 75.94 335 SER A CA 1
ATOM 2709 C C . SER A 1 335 ? 4.567 16.662 -7.684 1.00 75.94 335 SER A C 1
ATOM 2711 O O . SER A 1 335 ? 3.471 16.133 -7.503 1.00 75.94 335 SER A O 1
ATOM 2713 N N . LEU A 1 336 ? 5.715 16.027 -7.427 1.00 73.38 336 LEU A N 1
ATOM 2714 C CA . LEU A 1 336 ? 5.747 14.663 -6.890 1.00 73.38 336 LEU A CA 1
ATOM 2715 C C . LEU A 1 336 ? 5.066 14.583 -5.517 1.00 73.38 336 LEU A C 1
ATOM 2717 O O . LEU A 1 336 ? 4.372 13.603 -5.265 1.00 73.38 336 LEU A O 1
ATOM 2721 N N . ASP A 1 337 ? 5.162 15.641 -4.707 1.00 70.44 337 ASP A N 1
ATOM 2722 C CA . ASP A 1 337 ? 4.553 15.755 -3.372 1.00 70.44 337 ASP A CA 1
ATOM 2723 C C . ASP A 1 337 ? 3.024 15.601 -3.393 1.00 70.44 337 ASP A C 1
ATOM 2725 O O . ASP A 1 337 ? 2.413 15.211 -2.404 1.00 70.44 337 ASP A O 1
ATOM 2729 N N . GLN A 1 338 ? 2.380 15.846 -4.540 1.00 65.62 338 GLN A N 1
ATOM 2730 C CA . GLN A 1 338 ? 0.939 15.622 -4.716 1.00 65.62 338 GLN A CA 1
ATOM 2731 C C . GLN A 1 338 ? 0.580 14.128 -4.797 1.00 65.62 338 GLN A C 1
ATOM 2733 O O . GLN A 1 338 ? -0.586 13.750 -4.660 1.00 65.62 338 GLN A O 1
ATOM 2738 N N . PHE A 1 339 ? 1.564 13.266 -5.048 1.00 65.69 339 PHE A N 1
ATOM 2739 C CA . PHE A 1 339 ? 1.383 11.846 -5.339 1.00 65.69 339 PHE A CA 1
ATOM 2740 C C . PHE A 1 339 ? 2.087 10.930 -4.341 1.00 65.69 339 PHE A C 1
ATOM 2742 O O . PHE A 1 339 ? 1.992 9.717 -4.478 1.00 65.69 339 PHE A O 1
ATOM 2749 N N . ILE A 1 340 ? 2.751 11.473 -3.329 1.00 66.56 340 ILE A N 1
ATOM 2750 C CA . ILE A 1 340 ? 3.437 10.695 -2.299 1.00 66.56 340 ILE A CA 1
ATOM 2751 C C . ILE A 1 340 ? 2.975 11.141 -0.915 1.00 66.56 340 ILE A C 1
ATOM 2753 O O . ILE A 1 340 ? 2.501 12.261 -0.737 1.00 66.56 340 ILE A O 1
ATOM 2757 N N . SER A 1 341 ? 3.103 10.251 0.068 1.00 54.22 341 SER A N 1
ATOM 2758 C CA . SER A 1 341 ? 3.153 10.678 1.465 1.00 54.22 341 SER A CA 1
ATOM 2759 C C . SER A 1 341 ? 4.349 11.616 1.613 1.00 54.22 341 SER A C 1
ATOM 2761 O O . SER A 1 341 ? 5.442 11.267 1.169 1.00 54.22 341 SER A O 1
ATOM 2763 N N . ILE A 1 342 ? 4.108 12.805 2.161 1.00 45.19 342 ILE A N 1
ATOM 2764 C CA . ILE A 1 342 ? 5.095 13.869 2.370 1.00 45.19 342 ILE A CA 1
ATOM 2765 C C . ILE A 1 342 ? 6.372 13.261 2.986 1.00 45.19 342 ILE A C 1
ATOM 2767 O O . ILE A 1 342 ? 6.285 12.424 3.880 1.00 45.19 342 ILE A O 1
ATOM 2771 N N . ASP A 1 343 ? 7.524 13.661 2.444 1.00 41.81 343 ASP A N 1
ATOM 2772 C CA . ASP A 1 343 ? 8.896 13.189 2.693 1.00 41.81 343 ASP A CA 1
ATOM 2773 C C . ASP A 1 343 ? 9.424 12.045 1.795 1.00 41.81 343 ASP A C 1
ATOM 2775 O O . ASP A 1 343 ? 9.734 10.948 2.260 1.00 41.81 343 ASP A O 1
ATOM 2779 N N . LEU A 1 344 ? 9.685 12.345 0.517 1.00 38.16 344 LEU A N 1
ATOM 2780 C CA . LEU A 1 344 ? 10.800 11.735 -0.243 1.00 38.16 344 LEU A CA 1
ATOM 2781 C C . LEU A 1 344 ? 11.968 12.729 -0.434 1.00 38.16 344 LEU A C 1
ATOM 2783 O O . LEU A 1 344 ? 12.709 12.622 -1.411 1.00 38.16 344 LEU A O 1
ATOM 2787 N N . SER A 1 345 ? 12.086 13.722 0.455 1.00 29.39 345 SER A N 1
ATOM 2788 C CA . SER A 1 345 ? 13.147 14.735 0.436 1.00 29.39 345 SER A CA 1
ATOM 2789 C C . SER A 1 345 ? 14.517 14.181 0.809 1.00 29.39 345 SER A C 1
ATOM 2791 O O . SER A 1 345 ? 14.602 13.354 1.750 1.00 29.39 345 SER A O 1
#

Foldseek 3Di:
DALKEKEFEAEPPDPVVVQLVCLQVVQDKDKDDDDPVVCVVAVPDPVQAQDKHWYWYFYDYPQHTFKIWTWIWGWHADPVGIMITIHTQDIGGPDVLVVVLCVQVVDRPVPQAPDVRGMDMDRDPQNSVLRCLRRVDPQDDQDDWDADDFAPVLPQADPPADTLRPWTWRHPPDDDDRHAGLLLVLLVLLCPFPLLVCQQVAFDDDDPPDDDDGDTSNNVLVVQLVVQLVVCVVNRHDSSLSNSLSSLLQSQADHPGPVRQVVQQCQQCVVDPPDPPVVVPDPDSHLLGGDRLLSSLLQQAAVTDPDSNHGHRRRTPSSNVSSNVVDDDPVVRGDSCSRHDPDPD

pLDDT: mean 79.67, std 14.85, range [29.39, 98.25]

Solvent-accessible surface area (backbone atoms only — not comparable to full-atom values): 19345 Å² total; per-residue (Å²): 125,59,43,34,35,36,41,34,57,41,58,71,91,46,75,72,56,55,50,54,50,49,12,47,75,70,68,36,77,39,76,47,76,57,57,87,66,48,55,72,73,63,66,67,47,84,80,48,53,76,38,58,27,40,30,40,37,42,31,22,56,94,90,40,72,53,33,33,43,31,30,42,28,28,36,43,79,52,102,90,46,50,28,37,41,31,36,34,60,35,75,46,65,67,50,64,70,58,52,48,54,38,59,75,66,68,59,43,82,75,76,72,33,56,95,95,51,43,70,46,75,48,78,38,62,70,57,39,51,40,49,52,41,58,46,76,37,77,80,75,63,67,44,75,91,63,82,43,66,82,50,82,92,54,73,77,42,38,92,87,37,72,50,49,45,71,49,45,50,58,44,67,91,61,82,90,51,97,89,54,52,62,38,46,49,36,27,52,52,45,68,71,31,69,53,45,57,55,22,61,80,26,54,49,75,74,74,98,75,82,80,100,70,87,54,24,41,41,57,50,33,51,52,48,19,55,55,46,28,55,52,22,56,77,63,25,35,45,39,43,43,43,31,25,17,37,58,39,31,59,47,30,49,49,61,57,32,73,59,35,35,54,52,49,18,38,40,29,53,38,76,43,96,74,72,80,74,49,85,80,78,44,101,60,65,58,69,65,41,58,53,39,34,53,35,17,46,21,34,44,47,47,69,32,77,85,45,80,75,45,58,9,66,68,47,35,53,66,39,51,46,44,20,44,60,77,48,90,79,56,68,94,70,42,64,67,68,83,33,42,65,82,80,90,123